Protein AF-0000000082828805 (afdb_homodimer)

Foldseek 3Di:
DVPVVVCVLQVVLCVVVVVPPVPVPPCDPVSSLVSLLVQLVVLLVVLLVCLVVLLVLLVPDQDDDPVLVVLLVVLLVSLVSNCVSCVVNVHHPVVLLVCLLVVHDHSDDLSSLLSLLSSLSSNVVVVVSCVVVVHDDDPVSVVSNCVSCVCNVSSVVSNVPDDDPVVPRSSVVRD/DVPVVVCVLLVVLCVVVVVPPVPVPPCDPVNSLVSLLVQLVVLLVVLLVCLVVLLVLLVPDQDDDPVLVVLLVVLLVSLVSNCVSCVVNVHHPVVLLVCLLVVHDHSDDLSSLLSLLSSLSSNVVVVVSCVVVVHDDDPVSVVSNCVSCVCNVSSVVSNVPDDDPVVPRSSVVRD

Structure (mmCIF, N/CA/C/O backbone):
data_AF-0000000082828805-model_v1
#
loop_
_entity.id
_entity.type
_entity.pdbx_description
1 polymer 'Uncharacterized protein'
#
loop_
_atom_site.group_PDB
_atom_site.id
_atom_site.type_symbol
_atom_site.label_atom_id
_atom_site.label_alt_id
_atom_site.label_comp_id
_atom_site.label_asym_id
_atom_site.label_entity_id
_atom_site.label_seq_id
_atom_site.pdbx_PDB_ins_code
_atom_site.Cartn_x
_atom_site.Cartn_y
_atom_site.Cartn_z
_atom_site.occupancy
_atom_site.B_iso_or_equiv
_atom_site.auth_seq_id
_atom_site.auth_comp_id
_atom_site.auth_asym_id
_atom_site.auth_atom_id
_atom_site.pdbx_PDB_model_num
ATOM 1 N N . MET A 1 1 ? 1.652 -2.799 22.984 1 22.44 1 MET A N 1
ATOM 2 C CA . MET A 1 1 ? 2.002 -3.025 21.594 1 22.44 1 MET A CA 1
ATOM 3 C C . MET A 1 1 ? 1.16 -2.146 20.672 1 22.44 1 MET A C 1
ATOM 5 O O . MET A 1 1 ? 1.468 -2.01 19.484 1 22.44 1 MET A O 1
ATOM 9 N N . LYS A 1 2 ? -0.094 -1.859 21.109 1 31.2 2 LYS A N 1
ATOM 10 C CA . LYS A 1 2 ? -1.108 -0.955 20.578 1 31.2 2 LYS A CA 1
ATOM 11 C C . LYS A 1 2 ? -0.553 0.458 20.422 1 31.2 2 LYS A C 1
ATOM 13 O O . LYS A 1 2 ? -0.826 1.124 19.422 1 31.2 2 LYS A O 1
ATOM 18 N N . SER A 1 3 ? 0.23 0.835 21.359 1 32.28 3 SER A N 1
ATOM 19 C CA . SER A 1 3 ? 0.678 2.201 21.609 1 32.28 3 SER A CA 1
ATOM 20 C C . SER A 1 3 ? 1.769 2.613 20.625 1 32.28 3 SER A C 1
ATOM 22 O O . SER A 1 3 ? 1.784 3.75 20.141 1 32.28 3 SER A O 1
ATOM 24 N N . LYS A 1 4 ? 2.57 1.585 20.344 1 29.94 4 LYS A N 1
ATOM 25 C CA . LYS A 1 4 ? 3.773 1.995 19.625 1 29.94 4 LYS A CA 1
ATOM 26 C C . LYS A 1 4 ? 3.463 2.312 18.172 1 29.94 4 LYS A C 1
ATOM 28 O O . LYS A 1 4 ? 4.059 3.221 17.578 1 29.94 4 LYS A O 1
ATOM 33 N N . LEU A 1 5 ? 2.564 1.604 17.547 1 31.42 5 LEU A N 1
ATOM 34 C CA . LEU A 1 5 ? 2.223 1.825 16.141 1 31.42 5 LEU A CA 1
ATOM 35 C C . LEU A 1 5 ? 1.484 3.148 15.969 1 31.42 5 LEU A C 1
ATOM 37 O O . LEU A 1 5 ? 1.726 3.873 15 1 31.42 5 LEU A O 1
ATOM 41 N N . CYS A 1 6 ? 0.639 3.391 16.859 1 31.53 6 CYS A N 1
ATOM 42 C CA . CYS A 1 6 ? -0.041 4.68 16.891 1 31.53 6 CYS A CA 1
ATOM 43 C C . CYS A 1 6 ? 0.963 5.824 17 1 31.53 6 CYS A C 1
ATOM 45 O O . CYS A 1 6 ? 0.792 6.863 16.359 1 31.53 6 CYS A O 1
ATOM 47 N N . ILE A 1 7 ? 1.988 5.562 17.719 1 32.81 7 ILE A N 1
ATOM 48 C CA . ILE A 1 7 ? 2.994 6.586 17.984 1 32.81 7 ILE A CA 1
ATOM 49 C C . ILE A 1 7 ? 3.811 6.855 16.734 1 32.81 7 ILE A C 1
ATOM 51 O O . ILE A 1 7 ? 4.137 8.008 16.422 1 32.81 7 ILE A O 1
ATOM 55 N N . ILE A 1 8 ? 3.943 5.801 15.961 1 33.81 8 ILE A N 1
ATOM 56 C CA . ILE A 1 8 ? 4.781 6.035 14.797 1 33.81 8 ILE A CA 1
ATOM 57 C C . ILE A 1 8 ? 3.998 6.816 13.742 1 33.81 8 ILE A C 1
ATOM 59 O O . ILE A 1 8 ? 4.527 7.742 13.125 1 33.81 8 ILE A O 1
ATOM 63 N N . LEU A 1 9 ? 2.785 6.438 13.484 1 36.59 9 LEU A N 1
ATOM 64 C CA . LEU A 1 9 ? 1.995 7.238 12.562 1 36.59 9 LEU A CA 1
ATOM 65 C C . LEU A 1 9 ? 1.853 8.672 13.07 1 36.59 9 LEU A C 1
ATOM 67 O O . LEU A 1 9 ? 1.953 9.625 12.289 1 36.59 9 LEU A O 1
ATOM 71 N N . LEU A 1 10 ? 1.545 8.773 14.336 1 37.56 10 LEU A N 1
ATOM 72 C CA . LEU A 1 10 ? 1.458 10.078 14.977 1 37.56 10 LEU A CA 1
ATOM 73 C C . LEU A 1 10 ? 2.812 10.781 14.969 1 37.56 10 LEU A C 1
ATOM 75 O O . LEU A 1 10 ? 2.887 12 14.812 1 37.56 10 LEU A O 1
ATOM 79 N N . SER A 1 11 ? 3.783 9.977 15.297 1 34.81 11 SER A N 1
ATOM 80 C CA . SER A 1 11 ? 5.098 10.617 15.344 1 34.81 11 SER A CA 1
ATOM 81 C C . SER A 1 11 ? 5.508 11.141 13.969 1 34.81 11 SER A C 1
ATOM 83 O O . SER A 1 11 ? 6.199 12.148 13.867 1 34.81 11 SER A O 1
ATOM 85 N N . LEU A 1 12 ? 5.117 10.43 13.008 1 37.34 12 LEU A N 1
ATOM 86 C CA . LEU A 1 12 ? 5.469 10.891 11.664 1 37.34 12 LEU A CA 1
ATOM 87 C C . LEU A 1 12 ? 4.695 12.156 11.305 1 37.34 12 LEU A C 1
ATOM 89 O O . LEU A 1 12 ? 5.234 13.055 10.656 1 37.34 12 LEU A O 1
ATOM 93 N N . LEU A 1 13 ? 3.475 12.172 11.602 1 37.81 13 LEU A N 1
ATOM 94 C CA . LEU A 1 13 ? 2.701 13.391 11.406 1 37.81 13 LEU A CA 1
ATOM 95 C C . LEU A 1 13 ? 3.182 14.492 12.344 1 37.81 13 LEU A C 1
ATOM 97 O O . LEU A 1 13 ? 3.195 15.672 11.961 1 37.81 13 LEU A O 1
ATOM 101 N N . THR A 1 14 ? 3.508 14.07 13.57 1 36.38 14 THR A N 1
ATOM 102 C CA . THR A 1 14 ? 3.984 15.07 14.516 1 36.38 14 THR A CA 1
ATOM 103 C C . THR A 1 14 ? 5.375 15.562 14.125 1 36.38 14 THR A C 1
ATOM 105 O O . THR A 1 14 ? 5.711 16.734 14.336 1 36.38 14 THR A O 1
ATOM 108 N N . VAL A 1 15 ? 6.203 14.672 13.625 1 36.25 15 VAL A N 1
ATOM 109 C CA . VAL A 1 15 ? 7.535 15.133 13.258 1 36.25 15 VAL A CA 1
ATOM 110 C C . VAL A 1 15 ? 7.441 16.109 12.078 1 36.25 15 VAL A C 1
ATOM 112 O O . VAL A 1 15 ? 8.156 17.109 12.031 1 36.25 15 VAL A O 1
ATOM 115 N N . ALA A 1 16 ? 6.707 15.773 11.07 1 33.84 16 ALA A N 1
ATOM 116 C CA . ALA A 1 16 ? 6.586 16.703 9.953 1 33.84 16 ALA A CA 1
ATOM 117 C C . ALA A 1 16 ? 6.094 18.062 10.43 1 33.84 16 ALA A C 1
ATOM 119 O O . ALA A 1 16 ? 6.504 19.109 9.891 1 33.84 16 ALA A O 1
ATOM 120 N N . CYS A 1 17 ? 5.191 17.922 11.273 1 33.53 17 CYS A N 1
ATOM 121 C CA . CYS A 1 17 ? 4.684 19.188 11.773 1 33.53 17 CYS A CA 1
ATOM 122 C C . CYS A 1 17 ? 5.586 19.75 12.859 1 33.53 17 CYS A C 1
ATOM 124 O O . CYS A 1 17 ? 5.379 20.875 13.328 1 33.53 17 CYS A O 1
ATOM 126 N N . SER A 1 18 ? 6.375 18.906 13.414 1 31.91 18 SER A N 1
ATOM 127 C CA . SER A 1 18 ? 7.148 19.453 14.523 1 31.91 18 SER A CA 1
ATOM 128 C C . SER A 1 18 ? 8.281 20.344 14.031 1 31.91 18 SER A C 1
ATOM 130 O O . SER A 1 18 ? 8.953 21 14.828 1 31.91 18 SER A O 1
ATOM 132 N N . GLN A 1 19 ? 8.984 19.875 12.961 1 33.5 19 GLN A N 1
ATOM 133 C CA . GLN A 1 19 ? 10.148 20.734 12.734 1 33.5 19 GLN A CA 1
ATOM 134 C C . GLN A 1 19 ? 9.719 22.141 12.336 1 33.5 19 GLN A C 1
ATOM 136 O O . GLN A 1 19 ? 10.539 22.938 11.875 1 33.5 19 GLN A O 1
ATOM 141 N N . VAL A 1 20 ? 8.453 22.5 12.039 1 32.03 20 VAL A N 1
ATOM 142 C CA . VAL A 1 20 ? 8.188 23.922 11.883 1 32.03 20 VAL A CA 1
ATOM 143 C C . VAL A 1 20 ? 8.867 24.688 13.016 1 32.03 20 VAL A C 1
ATOM 145 O O . VAL A 1 20 ? 9.031 24.172 14.117 1 32.03 20 VAL A O 1
ATOM 148 N N . ARG A 1 21 ? 9.508 25.797 12.727 1 34.34 21 ARG A N 1
ATOM 149 C CA . ARG A 1 21 ? 10.047 26.75 13.695 1 34.34 21 ARG A CA 1
ATOM 150 C C . ARG A 1 21 ? 9.352 26.609 15.039 1 34.34 21 ARG A C 1
ATOM 152 O O . ARG A 1 21 ? 8.172 26.25 15.109 1 34.34 21 ARG A O 1
ATOM 159 N N . PRO A 1 22 ? 10.164 26.547 16.234 1 37.28 22 PRO A N 1
ATOM 160 C CA . PRO A 1 22 ? 9.555 26.906 17.516 1 37.28 22 PRO A CA 1
ATOM 161 C C . PRO A 1 22 ? 8.406 27.906 17.359 1 37.28 22 PRO A C 1
ATOM 163 O O . PRO A 1 22 ? 8.648 29.109 17.234 1 37.28 22 PRO A O 1
ATOM 166 N N . GLN A 1 23 ? 7.672 27.984 16.281 1 38.69 23 GLN A N 1
ATOM 167 C CA . GLN A 1 23 ? 6.656 29.016 16.438 1 38.69 23 GLN A CA 1
ATOM 168 C C . GLN A 1 23 ? 6.023 28.969 17.828 1 38.69 23 GLN A C 1
ATOM 170 O O . GLN A 1 23 ? 5.836 27.891 18.375 1 38.69 23 GLN A O 1
ATOM 175 N N . LYS A 1 24 ? 6.094 30 18.562 1 45.06 24 LYS A N 1
ATOM 176 C CA . LYS A 1 24 ? 5.559 30.266 19.891 1 45.06 24 LYS A CA 1
ATOM 177 C C . LYS A 1 24 ? 4.359 29.375 20.188 1 45.06 24 LYS A C 1
ATOM 179 O O . LYS A 1 24 ? 4.004 29.172 21.359 1 45.06 24 LYS A O 1
ATOM 184 N N . HIS A 1 25 ? 3.494 29.078 19.25 1 47.59 25 HIS A N 1
ATOM 185 C CA . HIS A 1 25 ? 2.285 28.422 19.75 1 47.59 25 HIS A CA 1
ATOM 186 C C . HIS A 1 25 ? 2.387 26.906 19.625 1 47.59 25 HIS A C 1
ATOM 188 O O . HIS A 1 25 ? 2.795 26.391 18.578 1 47.59 25 HIS A O 1
ATOM 194 N N . GLY A 1 26 ? 2.727 26.125 20.703 1 56.12 26 GLY A N 1
ATOM 195 C CA . GLY A 1 26 ? 2.672 24.688 20.891 1 56.12 26 GLY A CA 1
ATOM 196 C C . GLY A 1 26 ? 1.682 24 19.969 1 56.12 26 GLY A C 1
ATOM 197 O O . GLY A 1 26 ? 0.887 24.656 19.297 1 56.12 26 GLY A O 1
ATOM 198 N N . ILE A 1 27 ? 1.988 22.734 19.516 1 58.31 27 ILE A N 1
ATOM 199 C CA . ILE A 1 27 ? 1.021 21.922 18.781 1 58.31 27 ILE A CA 1
ATOM 200 C C . ILE A 1 27 ? -0.352 22.047 19.438 1 58.31 27 ILE A C 1
ATOM 202 O O . ILE A 1 27 ? -0.492 21.812 20.641 1 58.31 27 ILE A O 1
ATOM 206 N N . THR A 1 28 ? -1.154 22.656 18.734 1 67.19 28 THR A N 1
ATOM 207 C CA . THR A 1 28 ? -2.508 22.812 19.25 1 67.19 28 THR A CA 1
ATOM 208 C C . THR A 1 28 ? -3.352 21.578 18.953 1 67.19 28 THR A C 1
ATOM 210 O O . THR A 1 28 ? -2.938 20.719 18.188 1 67.19 28 THR A O 1
ATOM 213 N N . GLU A 1 29 ? -4.414 21.453 19.656 1 71.12 29 GLU A N 1
ATOM 214 C CA . GLU A 1 29 ? -5.383 20.391 19.391 1 71.12 29 GLU A CA 1
ATOM 215 C C . GLU A 1 29 ? -5.883 20.453 17.953 1 71.12 29 GLU A C 1
ATOM 217 O O . GLU A 1 29 ? -6.121 19.422 17.328 1 71.12 29 GLU A O 1
ATOM 222 N N . ALA A 1 30 ? -6.016 21.641 17.391 1 73.5 30 ALA A N 1
ATOM 223 C CA . ALA A 1 30 ? -6.441 21.812 16.016 1 73.5 30 ALA A CA 1
ATOM 224 C C . ALA A 1 30 ? -5.402 21.266 15.039 1 73.5 30 ALA A C 1
ATOM 226 O O . ALA A 1 30 ? -5.754 20.656 14.031 1 73.5 30 ALA A O 1
ATOM 227 N N . ASP A 1 31 ? -4.23 21.422 15.406 1 67.81 31 ASP A N 1
ATOM 228 C CA . ASP A 1 31 ? -3.146 20.875 14.594 1 67.81 31 ASP A CA 1
ATOM 229 C C . ASP A 1 31 ? -3.193 19.359 14.57 1 67.81 31 ASP A C 1
ATOM 231 O O . ASP A 1 31 ? -3.018 18.734 13.523 1 67.81 31 ASP A O 1
ATOM 235 N N . ILE A 1 32 ? -3.463 18.797 15.68 1 69.5 32 ILE A N 1
ATOM 236 C CA . ILE A 1 32 ? -3.512 17.344 15.828 1 69.5 32 ILE A CA 1
ATOM 237 C C . ILE A 1 32 ? -4.691 16.797 15.031 1 69.5 32 ILE A C 1
ATOM 239 O O . ILE A 1 32 ? -4.547 15.805 14.305 1 69.5 32 ILE A O 1
ATOM 243 N N . THR A 1 33 ? -5.762 17.469 15.125 1 76.81 33 THR A N 1
ATOM 244 C CA . THR A 1 33 ? -6.945 17.031 14.383 1 76.81 33 THR A CA 1
ATOM 245 C C . THR A 1 33 ? -6.699 17.109 12.883 1 76.81 33 THR A C 1
ATOM 247 O O . THR A 1 33 ? -7.074 16.188 12.141 1 76.81 33 THR A O 1
ATOM 250 N N . GLN A 1 34 ? -6.051 18.109 12.492 1 75.25 34 GLN A N 1
ATOM 251 C CA . GLN A 1 34 ? -5.734 18.25 11.078 1 75.25 34 GLN A CA 1
ATOM 252 C C . GLN A 1 34 ? -4.793 17.141 10.609 1 75.25 34 GLN A C 1
ATOM 254 O O . GLN A 1 34 ? -4.926 16.641 9.484 1 75.25 34 GLN A O 1
ATOM 259 N N . ALA A 1 35 ? -3.945 16.828 11.46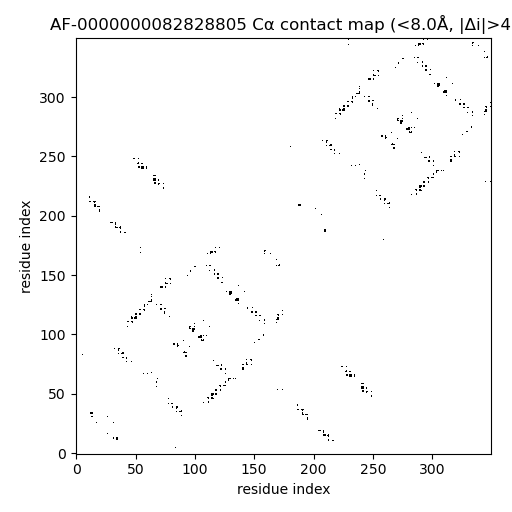1 1 72.38 35 ALA A N 1
ATOM 260 C CA . ALA A 1 35 ? -3.021 15.742 11.141 1 72.38 35 ALA A CA 1
ATOM 261 C C . ALA A 1 35 ? -3.762 14.422 10.984 1 72.38 35 ALA A C 1
ATOM 263 O O . ALA A 1 35 ? -3.48 13.648 10.062 1 72.38 35 ALA A O 1
ATOM 264 N N . TYR A 1 36 ? -4.727 14.203 11.789 1 77.56 36 TYR A N 1
ATOM 265 C CA . TYR A 1 36 ? -5.516 12.977 11.695 1 77.56 36 TYR A CA 1
ATOM 266 C C . TYR A 1 36 ? -6.359 12.969 10.422 1 77.56 36 TYR A C 1
ATOM 268 O O . TYR A 1 36 ? -6.488 11.93 9.766 1 77.56 36 TYR A O 1
ATOM 276 N N . GLU A 1 37 ? -6.82 14.086 10.125 1 81.06 37 GLU A N 1
ATOM 277 C CA . GLU A 1 37 ? -7.613 14.164 8.906 1 81.06 37 GLU A CA 1
ATOM 278 C C . GLU A 1 37 ? -6.754 13.898 7.672 1 81.06 37 GLU A C 1
ATOM 280 O O . GLU A 1 37 ? -7.172 13.18 6.762 1 81.06 37 GLU A O 1
ATOM 285 N N . ALA A 1 38 ? -5.617 14.43 7.668 1 77 38 ALA A N 1
ATOM 286 C CA . ALA A 1 38 ? -4.688 14.188 6.57 1 77 38 ALA A CA 1
ATOM 287 C C . ALA A 1 38 ? -4.32 12.711 6.48 1 77 38 ALA A C 1
ATOM 289 O O . ALA A 1 38 ? -4.223 12.148 5.387 1 77 38 ALA A O 1
ATOM 290 N N . SER A 1 39 ? -4.152 12.109 7.602 1 79.69 39 SER A N 1
ATOM 291 C CA . SER A 1 39 ? -3.844 10.688 7.648 1 79.69 39 SER A CA 1
ATOM 292 C C . SER A 1 39 ? -4.98 9.852 7.066 1 79.69 39 SER A C 1
ATOM 294 O O . SER A 1 39 ? -4.738 8.891 6.336 1 79.69 39 SER A O 1
ATOM 296 N N . LEU A 1 40 ? -6.109 10.273 7.406 1 87.19 40 LEU A N 1
ATOM 297 C CA . LEU A 1 40 ? -7.27 9.547 6.902 1 87.19 40 LEU A CA 1
ATOM 298 C C . LEU A 1 40 ? -7.352 9.641 5.383 1 87.19 40 LEU A C 1
ATOM 300 O O . LEU A 1 40 ? -7.59 8.641 4.703 1 87.19 40 LEU A O 1
ATOM 304 N N . TYR A 1 41 ? -7.07 10.75 4.859 1 82.06 41 TYR A N 1
ATOM 305 C CA . TYR A 1 41 ? -7.086 10.938 3.414 1 82.06 41 TYR A CA 1
ATOM 306 C C . TYR A 1 41 ? -5.996 10.109 2.744 1 82.06 41 TYR A C 1
ATOM 308 O O . TYR A 1 41 ? -6.223 9.508 1.693 1 82.06 41 TYR A O 1
ATOM 316 N N . ALA A 1 42 ? -4.852 10.078 3.352 1 80.5 42 ALA A N 1
ATOM 317 C CA . ALA A 1 42 ? -3.758 9.266 2.82 1 80.5 42 ALA A CA 1
ATOM 318 C C . ALA A 1 42 ? -4.129 7.789 2.803 1 80.5 42 ALA A C 1
ATOM 320 O O . ALA A 1 42 ? -3.824 7.078 1.844 1 80.5 42 ALA A O 1
ATOM 321 N N . GLN A 1 43 ? -4.762 7.406 3.795 1 87.19 43 GLN A N 1
ATOM 322 C CA . GLN A 1 43 ? -5.176 6.008 3.885 1 87.19 43 GLN A CA 1
ATOM 323 C C . GLN A 1 43 ? -6.23 5.676 2.832 1 87.19 43 GLN A C 1
ATOM 325 O O . GLN A 1 43 ? -6.195 4.602 2.23 1 87.19 43 GLN A O 1
ATOM 330 N N . PHE A 1 44 ? -7.078 6.594 2.578 1 89 44 PHE A N 1
ATOM 331 C CA . PHE A 1 44 ? -8.07 6.387 1.534 1 89 44 PHE A CA 1
ATOM 332 C C . PHE A 1 44 ? -7.41 6.289 0.166 1 89 44 PHE A C 1
ATOM 334 O O . PHE A 1 44 ? -7.82 5.484 -0.673 1 89 44 PHE A O 1
ATOM 341 N N . ASN A 1 45 ? -6.453 7.082 -0.013 1 82.75 45 ASN A N 1
ATOM 342 C CA . ASN A 1 45 ? -5.699 6.996 -1.259 1 82.75 45 ASN A CA 1
ATOM 343 C C . ASN A 1 45 ? -4.996 5.648 -1.397 1 82.75 45 ASN A C 1
ATOM 345 O O . ASN A 1 45 ? -4.953 5.074 -2.486 1 82.75 45 ASN A O 1
ATOM 349 N N . GLN A 1 46 ? -4.473 5.176 -0.298 1 86.19 46 GLN A N 1
ATOM 350 C CA . GLN A 1 46 ? -3.836 3.863 -0.319 1 86.19 46 GLN A CA 1
ATOM 351 C C . GLN A 1 46 ? -4.84 2.771 -0.674 1 86.19 46 GLN A C 1
ATOM 353 O O . GLN A 1 46 ? -4.539 1.873 -1.462 1 86.19 46 GLN A O 1
ATOM 358 N N . LEU A 1 47 ? -5.949 2.889 -0.119 1 92.19 47 LEU A N 1
ATOM 359 C CA . LEU A 1 47 ? -7.008 1.939 -0.443 1 92.19 47 LEU A CA 1
ATOM 360 C C . LEU A 1 47 ? -7.344 1.986 -1.93 1 92.19 47 LEU A C 1
ATOM 362 O O . LEU A 1 47 ? -7.473 0.943 -2.574 1 92.19 47 LEU A O 1
ATOM 366 N N . TYR A 1 48 ? -7.41 3.162 -2.406 1 88.62 48 TYR A N 1
ATOM 367 C CA . TYR A 1 48 ? -7.754 3.34 -3.811 1 88.62 48 TYR A CA 1
A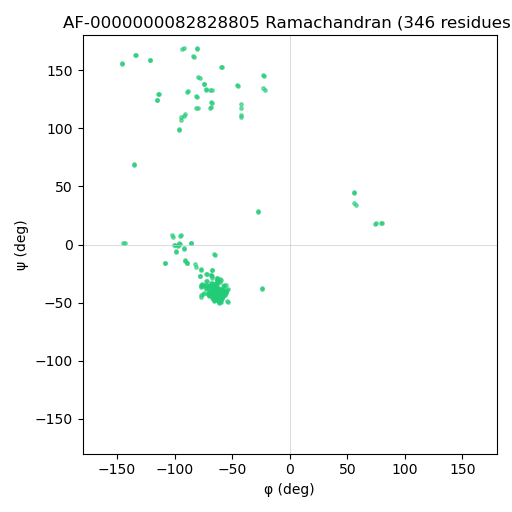TOM 368 C C . TYR A 1 48 ? -6.727 2.67 -4.715 1 88.62 48 TYR A C 1
ATOM 370 O O . TYR A 1 48 ? -7.09 1.953 -5.652 1 88.62 48 TYR A O 1
ATOM 378 N N . TYR A 1 49 ? -5.512 2.809 -4.363 1 85.75 49 TYR A N 1
ATOM 379 C CA . TYR A 1 49 ? -4.449 2.293 -5.219 1 85.75 49 TYR A CA 1
ATOM 380 C C . TYR A 1 49 ? -4.324 0.78 -5.082 1 85.75 49 TYR A C 1
ATOM 382 O O . TYR A 1 49 ? -3.775 0.114 -5.965 1 85.75 49 TYR A O 1
ATOM 390 N N . THR A 1 50 ? -4.793 0.256 -4.016 1 94.62 50 THR A N 1
ATOM 391 C CA . THR A 1 50 ? -4.684 -1.187 -3.824 1 94.62 50 THR A CA 1
ATOM 392 C C . THR A 1 50 ? -5.973 -1.888 -4.242 1 94.62 50 THR A C 1
ATOM 394 O O . THR A 1 50 ? -6.051 -3.117 -4.223 1 94.62 50 THR A O 1
ATOM 397 N N . LYS A 1 51 ? -6.941 -1.142 -4.672 1 96.31 51 LYS A N 1
ATOM 398 C CA . LYS A 1 51 ? -8.234 -1.716 -5.023 1 96.31 51 LYS A CA 1
ATOM 399 C C . LYS A 1 51 ? -8.094 -2.74 -6.145 1 96.31 51 LYS A C 1
ATOM 401 O O . LYS A 1 51 ? -8.617 -3.855 -6.047 1 96.31 51 LYS A O 1
ATOM 406 N N . SER A 1 52 ? -7.371 -2.346 -7.184 1 96.62 52 SER A N 1
ATOM 407 C CA . SER A 1 52 ? -7.203 -3.25 -8.32 1 96.62 52 SER A CA 1
ATOM 408 C C . SER A 1 52 ? -6.414 -4.492 -7.922 1 96.62 52 SER A C 1
ATOM 410 O O . SER A 1 52 ? -6.656 -5.582 -8.445 1 96.62 52 SER A O 1
ATOM 412 N N . LEU A 1 53 ? -5.488 -4.289 -7.023 1 97.81 53 LEU A N 1
ATOM 413 C CA . LEU A 1 53 ? -4.711 -5.422 -6.523 1 97.81 53 LEU A CA 1
ATOM 414 C C . LEU A 1 53 ? -5.605 -6.414 -5.789 1 97.81 53 LEU A C 1
ATOM 416 O O . LEU A 1 53 ? -5.582 -7.613 -6.078 1 97.81 53 LEU A O 1
ATOM 420 N N . TYR A 1 54 ? -6.43 -5.941 -4.969 1 98.5 54 TYR A N 1
ATOM 421 C CA . TYR A 1 54 ? -7.246 -6.844 -4.168 1 98.5 54 TYR A CA 1
ATOM 422 C C . TYR A 1 54 ? -8.406 -7.402 -4.984 1 98.5 54 TYR A C 1
ATOM 424 O O . TYR A 1 54 ? -8.867 -8.516 -4.73 1 98.5 54 TYR A O 1
ATOM 432 N N . LYS A 1 55 ? -8.852 -6.66 -5.98 1 98.5 55 LYS A N 1
ATOM 433 C CA . LYS A 1 55 ? -9.812 -7.227 -6.926 1 98.5 55 LYS A CA 1
ATOM 434 C C . LYS A 1 55 ? -9.211 -8.422 -7.668 1 98.5 55 LYS A C 1
ATOM 436 O O . LYS A 1 55 ? -9.836 -9.477 -7.77 1 98.5 55 LYS A O 1
ATOM 441 N N . ALA A 1 56 ? -7.992 -8.273 -8.18 1 98.31 56 ALA A N 1
ATOM 442 C CA . ALA A 1 56 ? -7.305 -9.359 -8.867 1 98.31 56 ALA A CA 1
ATOM 443 C C . ALA A 1 56 ? -7.078 -10.547 -7.934 1 98.31 56 ALA A C 1
ATOM 445 O O . ALA A 1 56 ? -7.316 -11.695 -8.305 1 98.31 56 ALA A O 1
ATOM 446 N N . ALA A 1 57 ? -6.645 -10.258 -6.719 1 98.62 57 ALA A N 1
ATOM 447 C CA . ALA A 1 57 ? -6.387 -11.312 -5.734 1 98.62 57 ALA A CA 1
ATOM 448 C C . ALA A 1 57 ? -7.668 -12.07 -5.402 1 98.62 57 ALA A C 1
ATOM 450 O O . ALA A 1 57 ? -7.66 -13.297 -5.309 1 98.62 57 ALA A O 1
ATOM 451 N N . TYR A 1 58 ? -8.719 -11.32 -5.25 1 98.62 58 TYR A N 1
ATOM 452 C CA . TYR A 1 58 ? -10.008 -11.945 -4.984 1 98.62 58 TYR A CA 1
ATOM 453 C C . TYR A 1 58 ? -10.383 -12.914 -6.098 1 98.62 58 TYR A C 1
ATOM 455 O O . TYR A 1 58 ? -10.828 -14.031 -5.832 1 98.62 58 TYR A O 1
ATOM 463 N N . ASN A 1 59 ? -10.188 -12.516 -7.332 1 98.44 59 ASN A N 1
ATOM 464 C CA . ASN A 1 59 ? -10.609 -13.305 -8.477 1 98.44 59 ASN A CA 1
ATOM 465 C C . ASN A 1 59 ? -9.727 -14.539 -8.664 1 98.44 59 ASN A C 1
ATOM 467 O O . ASN A 1 59 ? -10.195 -15.578 -9.125 1 98.44 59 ASN A O 1
ATOM 471 N N . GLU A 1 60 ? -8.5 -14.492 -8.195 1 98 60 GLU A N 1
ATOM 472 C CA . GLU A 1 60 ? -7.547 -15.531 -8.57 1 98 60 GLU A CA 1
ATOM 473 C C . GLU A 1 60 ? -7.246 -16.453 -7.387 1 98 60 GLU A C 1
ATOM 475 O O . GLU A 1 60 ? -6.695 -17.547 -7.566 1 98 60 GLU A O 1
ATOM 480 N N . VAL A 1 61 ? -7.613 -16 -6.16 1 97.44 61 VAL A N 1
ATOM 481 C CA . VAL A 1 61 ? -7.168 -16.75 -4.988 1 97.44 61 VAL A CA 1
ATOM 482 C C . VAL A 1 61 ? -7.879 -18.094 -4.93 1 97.44 61 VAL A C 1
ATOM 484 O O . VAL A 1 61 ? -9.109 -18.156 -4.848 1 97.44 61 VAL A O 1
ATOM 487 N N . ASN A 1 62 ? -7.102 -19.141 -5.012 1 96.25 62 ASN A N 1
ATOM 488 C CA . ASN A 1 62 ? -7.652 -20.484 -4.953 1 96.25 62 ASN A CA 1
ATOM 489 C C . ASN A 1 62 ? -6.727 -21.438 -4.199 1 96.25 62 ASN A C 1
ATOM 491 O O . ASN A 1 62 ? -7 -22.641 -4.109 1 96.25 62 ASN A O 1
ATOM 495 N N . LYS A 1 63 ? -5.594 -20.906 -3.705 1 95.81 63 LYS A N 1
ATOM 496 C CA . LYS A 1 63 ? -4.66 -21.703 -2.912 1 95.81 63 LYS A CA 1
ATOM 497 C C . LYS A 1 63 ? -4.008 -20.844 -1.823 1 95.81 63 LYS A C 1
ATOM 499 O O . LYS A 1 63 ? -3.979 -19.625 -1.918 1 95.81 63 LYS A O 1
ATOM 504 N N . VAL A 1 64 ? -3.578 -21.562 -0.819 1 96.75 64 VAL A N 1
ATOM 505 C CA . VAL A 1 64 ? -2.832 -20.906 0.252 1 96.75 64 VAL A CA 1
ATOM 506 C C . VAL A 1 64 ? -1.375 -20.734 -0.169 1 96.75 64 VAL A C 1
ATOM 508 O O . VAL A 1 64 ? -0.692 -21.703 -0.496 1 96.75 64 VAL A O 1
ATOM 511 N N . THR A 1 65 ? -0.933 -19.5 -0.269 1 96.88 65 THR A N 1
ATOM 512 C CA . THR A 1 65 ? 0.448 -19.172 -0.608 1 96.88 65 THR A CA 1
ATOM 513 C C . THR A 1 65 ? 0.996 -18.109 0.33 1 96.88 65 THR A C 1
ATOM 515 O O . THR A 1 65 ? 0.234 -17.438 1.032 1 96.88 65 THR A O 1
ATOM 518 N N . GLN A 1 66 ? 2.299 -17.969 0.369 1 96.62 66 GLN A N 1
ATOM 519 C CA . GLN A 1 66 ? 2.896 -16.922 1.185 1 96.62 66 GLN A CA 1
ATOM 520 C C . GLN A 1 66 ? 2.494 -15.531 0.68 1 96.62 66 GLN A C 1
ATOM 522 O O . GLN A 1 66 ? 2.303 -14.609 1.474 1 96.62 66 GLN A O 1
ATOM 527 N N . THR A 1 67 ? 2.336 -15.414 -0.63 1 97.81 67 THR A N 1
ATOM 528 C CA . THR A 1 67 ? 1.911 -14.141 -1.204 1 97.81 67 THR A CA 1
ATOM 529 C C . THR A 1 67 ? 0.504 -13.773 -0.735 1 97.81 67 THR A C 1
ATOM 531 O O . THR A 1 67 ? 0.259 -12.648 -0.307 1 97.81 67 THR A O 1
ATOM 534 N N . ASN A 1 68 ? -0.356 -14.711 -0.785 1 97.88 68 ASN A N 1
ATOM 535 C CA . ASN A 1 68 ? -1.714 -14.453 -0.318 1 97.88 68 ASN A CA 1
ATOM 536 C C . ASN A 1 68 ? -1.75 -14.195 1.186 1 97.88 68 ASN A C 1
ATOM 538 O O . ASN A 1 68 ? -2.559 -13.398 1.665 1 97.88 68 ASN A O 1
ATOM 542 N N . ASP A 1 69 ? -0.873 -14.883 1.939 1 97 69 ASP A N 1
ATOM 543 C CA . ASP A 1 69 ? -0.768 -14.602 3.367 1 97 69 ASP A CA 1
ATOM 544 C C . ASP A 1 69 ? -0.361 -13.148 3.613 1 97 69 ASP A C 1
ATOM 546 O O . ASP A 1 69 ? -0.904 -12.484 4.5 1 97 69 ASP A O 1
ATOM 550 N N . GLN A 1 70 ? 0.582 -12.719 2.838 1 97.12 70 GLN A N 1
ATOM 551 C CA . GLN A 1 70 ? 1.054 -11.352 3.004 1 97.12 70 GLN A CA 1
ATOM 552 C C . GLN A 1 70 ? 0.023 -10.344 2.492 1 97.12 70 GLN A C 1
ATOM 554 O O . GLN A 1 70 ? -0.108 -9.25 3.039 1 97.12 70 GLN A O 1
ATOM 559 N N . LEU A 1 71 ? -0.722 -10.672 1.428 1 98.06 71 LEU A N 1
ATOM 560 C CA . LEU A 1 71 ? -1.826 -9.836 0.973 1 98.06 71 LEU A CA 1
ATOM 561 C C . LEU A 1 71 ? -2.887 -9.695 2.059 1 98.06 71 LEU A C 1
ATOM 563 O O . LEU A 1 71 ? -3.408 -8.602 2.287 1 98.06 71 LEU A O 1
ATOM 567 N N . LEU A 1 72 ? -3.184 -10.766 2.729 1 97.75 72 LEU A N 1
ATOM 568 C CA . LEU A 1 72 ? -4.117 -10.727 3.848 1 97.75 72 LEU A CA 1
ATOM 569 C C . LEU A 1 72 ? -3.613 -9.789 4.941 1 97.75 72 LEU A C 1
ATOM 571 O O . LEU A 1 72 ? -4.359 -8.945 5.438 1 97.75 72 LEU A O 1
ATOM 575 N N . SER A 1 73 ? -2.393 -9.969 5.297 1 95.44 73 SER A N 1
ATOM 576 C CA . SER A 1 73 ? -1.791 -9.148 6.344 1 95.44 73 SER A CA 1
ATOM 577 C C . SER A 1 73 ? -1.865 -7.668 5.996 1 95.44 73 SER A C 1
ATOM 579 O O . SER A 1 73 ? -2.189 -6.84 6.852 1 95.44 73 SER A O 1
ATOM 581 N N . TYR A 1 74 ? -1.59 -7.379 4.773 1 95.19 74 TYR A N 1
ATOM 582 C CA . TYR A 1 74 ? -1.583 -5.98 4.359 1 95.19 74 TYR A CA 1
ATOM 583 C C . TYR A 1 74 ? -2.998 -5.414 4.32 1 95.19 74 TYR A C 1
ATOM 585 O O . TYR A 1 74 ? -3.229 -4.277 4.73 1 95.19 74 TYR A O 1
ATOM 593 N N . ALA A 1 75 ? -3.904 -6.16 3.82 1 96.5 75 ALA A N 1
ATOM 594 C CA . ALA A 1 75 ? -5.293 -5.715 3.783 1 96.5 75 ALA A CA 1
ATOM 595 C C . ALA A 1 75 ? -5.812 -5.418 5.188 1 96.5 75 ALA A C 1
ATOM 597 O O . ALA A 1 75 ? -6.453 -4.391 5.414 1 96.5 75 ALA A O 1
ATOM 598 N N . THR A 1 76 ? -5.523 -6.328 6.098 1 95.19 76 THR A N 1
ATOM 599 C CA . THR A 1 76 ? -6.016 -6.141 7.457 1 95.19 76 THR A CA 1
ATOM 600 C C . THR A 1 76 ? -5.309 -4.965 8.133 1 95.19 76 THR A C 1
ATOM 602 O O . THR A 1 76 ? -5.91 -4.258 8.945 1 95.19 76 THR A O 1
ATOM 605 N N . PHE A 1 77 ? -4.105 -4.789 7.828 1 90.94 77 PHE A N 1
ATOM 606 C CA . PHE A 1 77 ? -3.377 -3.637 8.352 1 90.94 77 PHE A CA 1
ATOM 607 C C . PHE A 1 77 ? -4.004 -2.334 7.867 1 90.94 77 PHE A C 1
ATOM 609 O O . PHE A 1 77 ? -4.168 -1.392 8.641 1 90.94 77 PHE A O 1
ATOM 616 N N . LEU A 1 78 ? -4.305 -2.264 6.551 1 91.81 78 LEU A N 1
ATOM 617 C CA . LEU A 1 78 ? -4.914 -1.06 5.996 1 91.81 78 LEU A CA 1
ATOM 618 C C . LEU A 1 78 ? -6.223 -0.733 6.707 1 91.81 78 LEU A C 1
ATOM 620 O O . LEU A 1 78 ? -6.473 0.422 7.059 1 91.81 78 LEU A O 1
ATOM 624 N N . MET A 1 79 ? -6.973 -1.723 6.996 1 92.94 79 MET A N 1
ATOM 625 C CA . MET A 1 79 ? -8.25 -1.527 7.676 1 92.94 79 MET A CA 1
ATOM 626 C C . MET A 1 79 ? -8.039 -1.086 9.117 1 92.94 79 MET A C 1
ATOM 628 O O . MET A 1 79 ? -8.742 -0.208 9.617 1 92.94 79 MET A O 1
ATOM 632 N N . TYR A 1 80 ? -7.121 -1.723 9.719 1 90.12 80 TYR A N 1
ATOM 633 C CA . TYR A 1 80 ? -6.785 -1.363 11.094 1 90.12 80 TYR A CA 1
ATOM 634 C C . TYR A 1 80 ? -6.355 0.096 11.188 1 90.12 80 TYR A C 1
ATOM 636 O O . TYR A 1 80 ? -6.754 0.81 12.109 1 90.12 80 TYR A O 1
ATOM 644 N N . ALA A 1 81 ? -5.555 0.503 10.234 1 88.12 81 ALA A N 1
ATOM 645 C CA . ALA A 1 81 ? -5.09 1.888 10.188 1 88.12 81 ALA A CA 1
ATOM 646 C C . ALA A 1 81 ? -6.262 2.854 10.031 1 88.12 81 ALA A C 1
ATOM 648 O O . ALA A 1 81 ? -6.316 3.885 10.703 1 88.12 81 ALA A O 1
ATOM 649 N N . VAL A 1 82 ? -7.203 2.572 9.203 1 91.62 82 VAL A N 1
ATOM 650 C CA . VAL A 1 82 ? -8.383 3.4 8.992 1 91.62 82 VAL A CA 1
ATOM 651 C C . VAL A 1 82 ? -9.188 3.502 10.289 1 91.62 82 VAL A C 1
ATOM 653 O O . VAL A 1 82 ? -9.508 4.602 10.734 1 91.62 82 VAL A O 1
ATOM 656 N N . ASN A 1 83 ? -9.414 2.383 10.906 1 91 83 ASN A N 1
ATOM 657 C CA . ASN A 1 83 ? -10.172 2.361 12.148 1 91 83 ASN A CA 1
ATOM 658 C C . ASN A 1 83 ? -9.484 3.172 13.242 1 91 83 ASN A C 1
ATOM 660 O O . ASN A 1 83 ? -10.133 3.914 13.977 1 91 83 ASN A O 1
ATOM 664 N N . THR A 1 84 ? -8.227 2.953 13.297 1 88.88 84 THR A N 1
ATOM 665 C CA . THR A 1 84 ? -7.445 3.65 14.32 1 88.88 84 THR A CA 1
ATOM 666 C C . THR A 1 84 ? -7.531 5.16 14.125 1 88.88 84 THR A C 1
ATOM 668 O O . THR A 1 84 ? -7.648 5.914 15.094 1 88.88 84 THR A O 1
ATOM 671 N N . THR A 1 85 ? -7.477 5.609 12.891 1 88.5 85 THR A N 1
ATOM 672 C CA . THR A 1 85 ? -7.547 7.039 12.609 1 88.5 85 THR A CA 1
ATOM 673 C C . THR A 1 85 ? -8.938 7.578 12.922 1 88.5 85 THR A C 1
ATOM 675 O O . THR A 1 85 ? -9.078 8.68 13.461 1 88.5 85 THR A O 1
ATOM 678 N N . TYR A 1 86 ? -9.93 6.891 12.602 1 91.88 86 TYR A N 1
ATOM 679 C CA . TYR A 1 86 ? -11.281 7.277 12.977 1 91.88 86 TYR A CA 1
ATOM 680 C C . TYR A 1 86 ? -11.398 7.438 14.492 1 91.88 86 TYR A C 1
ATOM 682 O O . TYR A 1 86 ? -11.93 8.445 14.977 1 91.88 86 TYR A O 1
ATOM 690 N N . ASP A 1 87 ? -10.82 6.508 15.25 1 88.5 87 ASP A N 1
ATOM 691 C CA . ASP A 1 87 ? -10.836 6.57 16.703 1 88.5 87 ASP A CA 1
ATOM 692 C C . ASP A 1 87 ? -10.109 7.809 17.219 1 88.5 87 ASP A C 1
ATOM 694 O O . ASP A 1 87 ? -10.578 8.484 18.141 1 88.5 87 ASP A O 1
ATOM 698 N N . SER A 1 88 ? -9.062 8.078 16.578 1 84.38 88 SER A N 1
ATOM 699 C CA . SER A 1 88 ? -8.25 9.219 16.984 1 84.38 88 SER A CA 1
ATOM 700 C C . SER A 1 88 ? -8.984 10.531 16.734 1 84.38 88 SER A C 1
ATOM 702 O O . SER A 1 88 ? -8.766 11.523 17.438 1 84.38 88 SER A O 1
ATOM 704 N N . LEU A 1 89 ? -9.852 10.531 15.742 1 89.31 89 LEU A N 1
ATOM 705 C CA . LEU A 1 89 ? -10.656 11.703 15.406 1 89.31 89 LEU A CA 1
ATOM 706 C C . LEU A 1 89 ? -11.93 11.742 16.25 1 89.31 89 LEU A C 1
ATOM 708 O O . LEU A 1 89 ? -12.734 12.664 16.109 1 89.31 89 LEU A O 1
ATOM 712 N N . ASP A 1 90 ? -12.008 10.75 17.094 1 92.06 90 ASP A N 1
ATOM 713 C CA . ASP A 1 90 ? -13.195 10.602 17.938 1 92.06 90 ASP A CA 1
ATOM 714 C C . ASP A 1 90 ? -14.461 10.5 17.094 1 92.06 90 ASP A C 1
ATOM 716 O O . ASP A 1 90 ? -15.477 11.125 17.406 1 92.06 90 ASP A O 1
ATOM 720 N N . ILE A 1 91 ? -14.367 9.883 15.914 1 93.75 91 ILE A N 1
ATOM 721 C CA . ILE A 1 91 ? -15.477 9.555 15.023 1 93.75 91 ILE A CA 1
ATOM 722 C C . ILE A 1 91 ? -15.633 8.039 14.93 1 93.75 91 ILE A C 1
ATOM 724 O O . ILE A 1 91 ? -14.648 7.316 14.781 1 93.75 91 ILE A O 1
ATOM 728 N N . LYS A 1 92 ? -16.797 7.605 15.133 1 94.38 92 LYS A N 1
ATOM 729 C CA . LYS A 1 92 ? -17.062 6.188 14.898 1 94.38 92 LYS A CA 1
ATOM 730 C C . LYS A 1 92 ? -17.281 5.906 13.414 1 94.38 92 LYS A C 1
ATOM 732 O O . LYS A 1 92 ? -18.125 6.543 12.773 1 94.38 92 LYS A O 1
ATOM 737 N N . LEU A 1 93 ? -16.531 4.949 12.891 1 95.94 93 LEU A N 1
ATOM 738 C CA . LEU A 1 93 ? -16.688 4.586 11.484 1 95.94 93 LEU A CA 1
ATOM 739 C C . LEU A 1 93 ? -18.125 4.211 11.18 1 95.94 93 LEU A C 1
ATOM 741 O O . LEU A 1 93 ? -18.672 4.602 10.141 1 95.94 93 LEU A O 1
ATOM 745 N N . ASN A 1 94 ? -18.719 3.514 12.078 1 96.44 94 ASN A N 1
ATOM 746 C CA . ASN A 1 94 ? -20.109 3.119 11.922 1 96.44 94 ASN A CA 1
ATOM 747 C C . ASN A 1 94 ? -21.016 4.328 11.719 1 96.44 94 ASN A C 1
ATOM 749 O O . ASN A 1 94 ? -21.922 4.297 10.883 1 96.44 94 ASN A O 1
ATOM 753 N N . ASP A 1 95 ? -20.812 5.375 12.422 1 96.56 95 ASP A N 1
ATOM 754 C CA . ASP A 1 95 ? -21.609 6.59 12.305 1 96.56 95 ASP A CA 1
ATOM 755 C C . ASP A 1 95 ? -21.344 7.285 10.969 1 96.56 95 ASP A C 1
ATOM 757 O O . ASP A 1 95 ? -22.266 7.832 10.359 1 96.56 95 ASP A O 1
ATOM 761 N N . ASP A 1 96 ? -20.141 7.316 10.57 1 97.25 96 ASP A N 1
ATOM 762 C CA . ASP A 1 96 ? -19.797 7.91 9.281 1 97.25 96 ASP A CA 1
ATOM 763 C C . ASP A 1 96 ? -20.484 7.164 8.133 1 97.25 96 ASP A C 1
ATOM 765 O O . ASP A 1 96 ? -20.922 7.777 7.16 1 97.25 96 ASP A O 1
ATOM 769 N N . LEU A 1 97 ? -20.531 5.879 8.258 1 97.62 97 LEU A N 1
ATOM 770 C CA . LEU A 1 97 ? -21.234 5.07 7.266 1 97.62 97 LEU A CA 1
ATOM 771 C C . LEU A 1 97 ? -22.719 5.434 7.215 1 97.62 97 LEU A C 1
ATOM 773 O O . LEU A 1 97 ? -23.312 5.449 6.141 1 97.62 97 LEU A O 1
ATOM 777 N N . ASP A 1 98 ? -23.281 5.703 8.359 1 97.06 98 ASP A N 1
ATOM 778 C CA . ASP A 1 98 ? -24.672 6.141 8.391 1 97.06 98 ASP A CA 1
ATOM 779 C C . ASP A 1 98 ? -24.844 7.445 7.613 1 97.06 98 ASP A C 1
ATOM 781 O O . ASP A 1 98 ? -25.859 7.637 6.938 1 97.06 98 ASP A O 1
ATOM 785 N N . LEU A 1 99 ? -23.906 8.273 7.73 1 96.81 99 LEU A N 1
ATOM 786 C CA . LEU A 1 99 ? -23.953 9.531 6.98 1 96.81 99 LEU A CA 1
ATOM 787 C C . LEU A 1 99 ? -23.906 9.266 5.48 1 96.81 99 LEU A C 1
ATOM 789 O O . LEU A 1 99 ? -24.688 9.852 4.723 1 96.81 99 LEU A O 1
ATOM 793 N N . ILE A 1 100 ? -23.047 8.367 5.043 1 95 100 ILE A N 1
ATOM 794 C CA . ILE A 1 100 ? -22.953 8.008 3.631 1 95 100 ILE A CA 1
ATOM 795 C C . ILE A 1 100 ? -24.297 7.445 3.15 1 95 100 ILE A C 1
ATOM 797 O O . ILE A 1 100 ? -24.797 7.844 2.096 1 95 100 ILE A O 1
ATOM 801 N N . ALA A 1 101 ? -24.844 6.621 3.941 1 95.31 101 ALA A N 1
ATOM 802 C CA . ALA A 1 101 ? -26.078 5.941 3.586 1 95.31 101 ALA A CA 1
ATOM 803 C C . ALA A 1 101 ? -27.219 6.941 3.408 1 95.31 101 ALA A C 1
ATOM 805 O O . ALA A 1 101 ? -28.109 6.742 2.574 1 95.31 101 ALA A O 1
ATOM 806 N N . SER A 1 102 ? -27.203 8.008 4.121 1 95.19 102 SER A N 1
ATOM 807 C CA . SER A 1 102 ? -28.266 9 4.094 1 95.19 102 SER A CA 1
ATOM 808 C C . SER A 1 102 ? -27.953 10.133 3.131 1 95.19 102 SER A C 1
ATOM 810 O O . SER A 1 102 ? -28.672 11.133 3.078 1 95.19 102 SER A O 1
ATOM 812 N N . GLY A 1 103 ? -26.844 10.086 2.469 1 91.81 103 GLY A N 1
ATOM 813 C CA . GLY A 1 103 ? -26.484 11.102 1.492 1 91.81 103 GLY A CA 1
ATOM 814 C C . GLY A 1 103 ? -25.922 12.359 2.121 1 91.81 103 GLY A C 1
ATOM 815 O O . GLY A 1 103 ? -25.906 13.422 1.496 1 91.81 103 GLY A O 1
ATOM 816 N N . GLN A 1 104 ? -25.484 12.258 3.33 1 94.12 104 GLN A N 1
ATOM 817 C CA . GLN A 1 104 ? -24.906 13.398 4.027 1 94.12 104 GLN A CA 1
ATOM 818 C C . GLN A 1 104 ? -23.391 13.422 3.869 1 94.12 104 GLN A C 1
ATOM 820 O O . GLN A 1 104 ? -22.797 12.445 3.414 1 94.12 104 GLN A O 1
ATOM 825 N N . LYS A 1 105 ? -22.828 14.484 4.242 1 93.25 105 LYS A N 1
ATOM 826 C CA . LYS A 1 105 ? -21.375 14.617 4.164 1 93.25 105 LYS A CA 1
ATOM 827 C C . LYS A 1 105 ? -20.672 13.688 5.148 1 93.25 105 LYS A C 1
ATOM 829 O O . LYS A 1 105 ? -21 13.68 6.34 1 93.25 105 LYS A O 1
ATOM 834 N N . SER A 1 106 ? -19.844 12.852 4.676 1 94.81 106 SER A N 1
ATOM 835 C CA . SER A 1 106 ? -19.047 11.898 5.441 1 94.81 106 SER A CA 1
ATOM 836 C C . SER A 1 106 ? -17.547 12.109 5.199 1 94.81 106 SER A C 1
ATOM 838 O O . SER A 1 106 ? -17.156 12.805 4.258 1 94.81 106 SER A O 1
ATOM 840 N N . LYS A 1 107 ? -16.766 11.641 6.098 1 93.44 107 LYS A N 1
ATOM 841 C CA . LYS A 1 107 ? -15.32 11.664 5.906 1 93.44 107 LYS A CA 1
ATOM 842 C C . LYS A 1 107 ? -14.906 10.75 4.762 1 93.44 107 LYS A C 1
ATOM 844 O O . LYS A 1 107 ? -14.008 11.086 3.984 1 93.44 107 LYS A O 1
ATOM 849 N N . MET A 1 108 ? -15.523 9.617 4.676 1 93.75 108 MET A N 1
ATOM 850 C CA . MET A 1 108 ? -15.156 8.609 3.688 1 93.75 108 MET A CA 1
ATOM 851 C C . MET A 1 108 ? -15.93 8.812 2.391 1 93.75 108 MET A C 1
ATOM 853 O O . MET A 1 108 ? -17.141 9.047 2.414 1 93.75 108 MET A O 1
ATOM 857 N N . SER A 1 109 ? -15.188 8.797 1.306 1 90.56 109 SER A N 1
ATOM 858 C CA . SER A 1 109 ? -15.82 8.875 -0.007 1 90.56 109 SER A CA 1
ATOM 859 C C . SER A 1 109 ? -16.359 7.52 -0.442 1 90.56 109 SER A C 1
ATOM 861 O O . SER A 1 109 ? -15.969 6.484 0.098 1 90.56 109 SER A O 1
ATOM 863 N N . ILE A 1 110 ? -17.141 7.477 -1.468 1 93.69 110 ILE A N 1
ATOM 864 C CA . ILE A 1 110 ? -17.703 6.25 -2.025 1 93.69 110 ILE A CA 1
ATOM 865 C C . ILE A 1 110 ? -16.594 5.406 -2.637 1 93.69 110 ILE A C 1
ATOM 867 O O . ILE A 1 110 ? -16.625 4.176 -2.561 1 93.69 110 ILE A O 1
ATOM 871 N N . ASP A 1 111 ? -15.625 6.113 -3.166 1 92.88 111 ASP A N 1
ATOM 872 C CA . ASP A 1 111 ? -14.5 5.395 -3.756 1 92.88 111 ASP A CA 1
ATOM 873 C C . ASP A 1 111 ? -13.703 4.641 -2.688 1 92.88 111 ASP A C 1
ATOM 875 O O . ASP A 1 111 ? -13.297 3.5 -2.902 1 92.88 111 ASP A O 1
ATOM 879 N N . ALA A 1 112 ? -13.484 5.348 -1.6 1 94.88 112 ALA A N 1
ATOM 880 C CA . ALA A 1 112 ? -12.781 4.695 -0.496 1 94.88 112 ALA A CA 1
ATOM 881 C C . ALA A 1 112 ? -13.602 3.537 0.064 1 94.88 112 ALA A C 1
ATOM 883 O O . ALA A 1 112 ? -13.055 2.479 0.379 1 94.88 112 ALA A O 1
ATOM 884 N N . LEU A 1 113 ? -14.875 3.732 0.137 1 96.81 113 LEU A N 1
ATOM 885 C CA . LEU A 1 113 ? -15.766 2.686 0.625 1 96.81 113 LEU A CA 1
ATOM 886 C C . LEU A 1 113 ? -15.75 1.479 -0.309 1 96.81 113 LEU A C 1
ATOM 888 O O . LEU A 1 113 ? -15.742 0.334 0.149 1 96.81 113 LEU A O 1
ATOM 892 N N . ASP A 1 114 ? -15.766 1.714 -1.567 1 97.75 114 ASP A N 1
ATOM 893 C CA . ASP A 1 114 ? -15.672 0.652 -2.564 1 97.75 114 ASP A CA 1
ATOM 894 C C . ASP A 1 114 ? -14.383 -0.145 -2.396 1 97.75 114 ASP A C 1
ATOM 896 O O . ASP A 1 114 ? -14.391 -1.377 -2.439 1 97.75 114 ASP A O 1
ATOM 900 N N . SER A 1 115 ? -13.281 0.551 -2.205 1 97.38 115 SER A N 1
ATOM 901 C CA . SER A 1 115 ? -11.984 -0.095 -2.018 1 97.38 115 SER A CA 1
ATOM 902 C C . SER A 1 115 ? -11.969 -0.956 -0.759 1 97.38 115 SER A C 1
ATOM 904 O O . SER A 1 115 ? -11.43 -2.062 -0.762 1 97.38 115 SER A O 1
ATOM 906 N N . LEU A 1 116 ? -12.547 -0.397 0.275 1 97.19 116 LEU A N 1
ATOM 907 C CA . LEU A 1 116 ? -12.648 -1.134 1.529 1 97.19 116 LEU A CA 1
ATOM 908 C C . LEU A 1 116 ? -13.477 -2.404 1.347 1 97.19 116 LEU A C 1
ATOM 910 O O . LEU A 1 116 ? -13.102 -3.469 1.842 1 97.19 116 LEU A O 1
ATOM 914 N N . CYS A 1 117 ? -14.547 -2.303 0.654 1 98.06 117 CYS A N 1
ATOM 915 C CA . CYS A 1 117 ? -15.422 -3.438 0.382 1 98.06 117 CYS A CA 1
ATOM 916 C C . CYS A 1 117 ? -14.688 -4.52 -0.399 1 98.06 117 CYS A C 1
ATOM 918 O O . CYS A 1 117 ? -14.781 -5.703 -0.067 1 98.06 117 CYS A O 1
ATOM 920 N N . VAL A 1 118 ? -13.922 -4.137 -1.396 1 98.5 118 VAL A N 1
ATOM 921 C CA . VAL A 1 118 ? -13.18 -5.074 -2.234 1 98.5 118 VAL A CA 1
ATOM 922 C C . VAL A 1 118 ? -12.141 -5.801 -1.393 1 98.5 118 VAL A C 1
ATOM 924 O O . VAL A 1 118 ? -12.031 -7.027 -1.452 1 98.5 118 VAL A O 1
ATOM 927 N N . SER A 1 119 ? -11.43 -5.055 -0.624 1 98.25 119 SER A N 1
ATOM 928 C CA . SER A 1 119 ? -10.414 -5.652 0.241 1 98.25 119 SER A CA 1
ATOM 929 C C . SER A 1 119 ? -11.039 -6.625 1.233 1 98.25 119 SER A C 1
ATOM 931 O O . SER A 1 119 ? -10.5 -7.711 1.469 1 98.25 119 SER A O 1
ATOM 933 N N . ASN A 1 120 ? -12.141 -6.266 1.785 1 97.94 120 ASN A N 1
ATOM 934 C CA . ASN A 1 120 ? -12.82 -7.113 2.756 1 97.94 120 ASN A CA 1
ATOM 935 C C . ASN A 1 120 ? -13.32 -8.406 2.119 1 97.94 120 ASN A C 1
ATOM 937 O O . ASN A 1 120 ? -13.281 -9.469 2.748 1 97.94 120 ASN A O 1
ATOM 941 N N . LYS A 1 121 ? -13.789 -8.289 0.928 1 98.31 121 LYS A N 1
ATOM 942 C CA . LYS A 1 121 ? -14.227 -9.5 0.239 1 98.31 121 LYS A CA 1
ATOM 943 C C . LYS A 1 121 ? -13.055 -10.461 0.022 1 98.31 121 LYS A C 1
ATOM 945 O O . LYS A 1 121 ? -13.211 -11.68 0.143 1 98.31 121 LYS A O 1
ATOM 950 N N . TYR A 1 122 ? -11.938 -9.898 -0.308 1 98.75 122 TYR A N 1
ATOM 951 C CA . TYR A 1 122 ? -10.75 -10.734 -0.413 1 98.75 122 TYR A CA 1
ATOM 952 C C . TYR A 1 122 ? -10.414 -11.383 0.927 1 98.75 122 TYR A C 1
ATOM 954 O O . TYR A 1 122 ? -10.125 -12.578 0.991 1 98.75 122 TYR A O 1
ATOM 962 N N . ILE A 1 123 ? -10.422 -10.57 2.014 1 98.31 123 ILE A N 1
ATOM 963 C CA . ILE A 1 123 ? -10.133 -11.07 3.352 1 98.31 123 ILE A CA 1
ATOM 964 C C . ILE A 1 123 ? -11.047 -12.25 3.676 1 98.31 123 ILE A C 1
ATOM 966 O O . ILE A 1 123 ? -10.578 -13.312 4.086 1 98.31 123 ILE A O 1
ATOM 970 N N . GLU A 1 124 ? -12.289 -12.094 3.457 1 97.75 124 GLU A N 1
ATOM 971 C CA . GLU A 1 124 ? -13.273 -13.125 3.768 1 97.75 124 GLU A CA 1
ATOM 972 C C . GLU A 1 124 ? -13.016 -14.398 2.965 1 97.75 124 GLU A C 1
ATOM 974 O O . GLU A 1 124 ? -12.977 -15.5 3.523 1 97.75 124 GLU A O 1
ATOM 979 N N . LYS A 1 125 ? -12.844 -14.234 1.72 1 97.81 125 LYS A N 1
ATOM 980 C CA . LYS A 1 125 ? -12.625 -15.375 0.836 1 97.81 125 LYS A CA 1
ATOM 981 C C . LYS A 1 125 ? -11.359 -16.141 1.216 1 97.81 125 LYS A C 1
ATOM 983 O O . LYS A 1 125 ? -11.352 -17.375 1.241 1 97.81 125 LYS A O 1
ATOM 988 N N . TYR A 1 126 ? -10.352 -15.383 1.489 1 98.19 126 TYR A N 1
ATOM 989 C CA . TYR A 1 126 ? -9.07 -16.016 1.749 1 98.19 126 TYR A CA 1
ATOM 990 C C . TYR A 1 126 ? -9.062 -16.703 3.115 1 98.19 126 TYR A C 1
ATOM 992 O O . TYR A 1 126 ? -8.484 -17.781 3.279 1 98.19 126 TYR A O 1
ATOM 1000 N N . ILE A 1 127 ? -9.664 -16.125 4.082 1 97.19 127 ILE A N 1
ATOM 1001 C CA . ILE A 1 127 ? -9.773 -16.75 5.398 1 97.19 127 ILE A CA 1
ATOM 1002 C C . ILE A 1 127 ? -10.531 -18.062 5.289 1 97.19 127 ILE A C 1
ATOM 1004 O O . ILE A 1 127 ? -10.109 -19.078 5.855 1 97.19 127 ILE A O 1
ATOM 1008 N N . LYS A 1 128 ? -11.586 -18.078 4.547 1 96.5 128 LYS A N 1
ATOM 1009 C CA . LYS A 1 128 ? -12.359 -19.297 4.332 1 96.5 128 LYS A CA 1
ATOM 1010 C C . LYS A 1 128 ? -11.516 -20.359 3.639 1 96.5 128 LYS A C 1
ATOM 1012 O O . LYS A 1 128 ? -11.594 -21.547 3.986 1 96.5 128 LYS A O 1
ATOM 1017 N N . LEU A 1 129 ? -10.773 -19.891 2.654 1 97.88 129 LEU A N 1
ATOM 1018 C CA . LEU A 1 129 ? -9.891 -20.812 1.937 1 97.88 129 LEU A CA 1
ATOM 1019 C C . LEU A 1 129 ? -8.875 -21.438 2.883 1 97.88 129 LEU A C 1
ATOM 1021 O O . LEU A 1 129 ? -8.617 -22.656 2.809 1 97.88 129 LEU A O 1
ATOM 1025 N N . LYS A 1 130 ? -8.312 -20.656 3.74 1 97.31 130 LYS A N 1
ATOM 1026 C CA . LYS A 1 130 ? -7.332 -21.172 4.699 1 97.31 130 LYS A CA 1
ATOM 1027 C C . LYS A 1 130 ? -7.973 -22.172 5.656 1 97.31 130 LYS A C 1
ATOM 1029 O O . LYS A 1 130 ? -7.395 -23.219 5.945 1 97.31 130 LYS A O 1
ATOM 1034 N N . GLU A 1 131 ? -9.109 -21.875 6.082 1 95.38 131 GLU A N 1
ATOM 1035 C CA . GLU A 1 131 ? -9.836 -22.781 6.977 1 95.38 131 GLU A CA 1
ATOM 1036 C C . GLU A 1 131 ? -10.156 -24.109 6.289 1 95.38 131 GLU A C 1
ATOM 1038 O O . GLU A 1 131 ? -9.969 -25.172 6.871 1 95.38 131 GLU A O 1
ATOM 1043 N N . LYS A 1 132 ? -10.609 -24.031 5.105 1 96.44 132 LYS A N 1
ATOM 1044 C CA . LYS A 1 132 ? -10.961 -25.219 4.332 1 96.44 132 LYS A CA 1
ATOM 1045 C C . LYS A 1 132 ? -9.742 -26.125 4.125 1 96.44 132 LYS A C 1
ATOM 1047 O O . LYS A 1 132 ? -9.875 -27.344 4.098 1 96.44 132 LYS A O 1
ATOM 1052 N N . ASN A 1 133 ? -8.578 -25.5 4.023 1 96.12 133 ASN A N 1
ATOM 1053 C CA . ASN A 1 133 ? -7.355 -26.234 3.752 1 96.12 133 ASN A CA 1
ATOM 1054 C C . ASN A 1 133 ? -6.645 -26.641 5.043 1 96.12 133 ASN A C 1
ATOM 1056 O O . ASN A 1 133 ? -5.574 -27.25 5.004 1 96.12 133 ASN A O 1
ATOM 1060 N N . GLY A 1 134 ? -7.152 -26.234 6.152 1 94.5 134 GLY A N 1
ATOM 1061 C CA . GLY A 1 134 ? -6.551 -26.562 7.434 1 94.5 134 GLY A CA 1
ATOM 1062 C C . GLY A 1 134 ? -5.289 -25.766 7.723 1 94.5 134 GLY A C 1
ATOM 1063 O O . GLY A 1 134 ? -4.449 -26.188 8.516 1 94.5 134 GLY A O 1
ATOM 1064 N N . SER A 1 135 ? -5.172 -24.688 6.988 1 94.62 135 SER A N 1
ATOM 1065 C CA . SER A 1 135 ? -4.004 -23.844 7.195 1 94.62 135 SER A CA 1
ATOM 1066 C C . SER A 1 135 ? -4.184 -22.953 8.422 1 94.62 135 SER A C 1
ATOM 1068 O O . SER A 1 135 ? -5.273 -22.422 8.664 1 94.62 135 SER A O 1
ATOM 1070 N N . GLU A 1 136 ? -3.104 -22.812 9.023 1 92.62 136 GLU A N 1
ATOM 1071 C CA . GLU A 1 136 ? -3.145 -22 10.242 1 92.62 136 GLU A CA 1
ATOM 1072 C C . GLU A 1 136 ? -3.277 -20.516 9.914 1 92.62 136 GLU A C 1
ATOM 1074 O O . GLU A 1 136 ? -2.656 -20.031 8.969 1 92.62 136 GLU A O 1
ATOM 1079 N N . ILE A 1 137 ? -4.09 -19.938 10.688 1 92.19 137 ILE A N 1
ATOM 1080 C CA . ILE A 1 137 ? -4.215 -18.484 10.695 1 92.19 137 ILE A CA 1
ATOM 1081 C C . ILE A 1 137 ? -3.764 -17.938 12.047 1 92.19 137 ILE A C 1
ATOM 1083 O O . ILE A 1 137 ? -4.242 -18.375 13.094 1 92.19 137 ILE A O 1
ATOM 1087 N N . SER A 1 138 ? -2.846 -17.062 12.008 1 90.5 138 SER A N 1
ATOM 1088 C CA . SER A 1 138 ? -2.369 -16.5 13.273 1 90.5 138 SER A CA 1
ATOM 1089 C C . SER A 1 138 ? -3.5 -15.82 14.039 1 90.5 138 SER A C 1
ATOM 1091 O O . SER A 1 138 ? -4.453 -15.32 13.438 1 90.5 138 SER A O 1
ATOM 1093 N N . ALA A 1 139 ? -3.41 -15.75 15.344 1 90.44 139 ALA A N 1
ATOM 1094 C CA . ALA A 1 139 ? -4.41 -15.102 16.188 1 90.44 139 ALA A CA 1
ATOM 1095 C C . ALA A 1 139 ? -4.582 -13.633 15.797 1 90.44 139 ALA A C 1
ATOM 1097 O O . ALA A 1 139 ? -5.703 -13.125 15.742 1 90.44 139 ALA A O 1
ATOM 1098 N N . LYS A 1 140 ? -3.494 -13.039 15.492 1 89.31 140 LYS A N 1
ATOM 1099 C CA . LYS A 1 140 ? -3.529 -11.625 15.125 1 89.31 140 LYS A CA 1
ATOM 1100 C C . LYS A 1 140 ? -4.273 -11.43 13.805 1 89.31 140 LYS A C 1
ATOM 1102 O O . LYS A 1 140 ? -5.105 -10.523 13.688 1 89.31 140 LYS A O 1
ATOM 1107 N N . ALA A 1 141 ? -3.957 -12.258 12.867 1 90 141 ALA A N 1
ATOM 1108 C CA . ALA A 1 141 ? -4.633 -12.164 11.578 1 90 141 ALA A CA 1
ATOM 1109 C C . ALA A 1 141 ? -6.133 -12.422 11.719 1 90 141 ALA A C 1
ATOM 1111 O O . ALA A 1 141 ? -6.945 -11.758 11.078 1 90 141 ALA A O 1
ATOM 1112 N N . LYS A 1 142 ? -6.48 -13.305 12.547 1 92.62 142 LYS A N 1
ATOM 1113 C CA . LYS A 1 142 ? -7.883 -13.617 12.797 1 92.62 142 LYS A CA 1
ATOM 1114 C C . LYS A 1 142 ? -8.602 -12.43 13.438 1 92.62 142 LYS A C 1
ATOM 1116 O O . LYS A 1 142 ? -9.711 -12.07 13.016 1 92.62 142 LYS A O 1
ATOM 1121 N N . GLU A 1 143 ? -8.008 -11.898 14.43 1 93.25 143 GLU A N 1
ATOM 1122 C CA . GLU A 1 143 ? -8.586 -10.758 15.125 1 93.25 143 GLU A CA 1
ATOM 1123 C C . GLU A 1 143 ? -8.766 -9.57 14.188 1 93.25 143 GLU A C 1
ATOM 1125 O O . GLU A 1 143 ? -9.844 -8.977 14.125 1 93.25 143 GLU A O 1
ATOM 1130 N N . LEU A 1 144 ? -7.734 -9.305 13.453 1 92.38 144 LEU A N 1
ATOM 1131 C CA . LEU A 1 144 ? -7.781 -8.164 12.539 1 92.38 144 LEU A CA 1
ATOM 1132 C C . LEU A 1 144 ? -8.805 -8.398 11.43 1 92.38 144 LEU A C 1
ATOM 1134 O O . LEU A 1 144 ? -9.484 -7.469 11 1 92.38 144 LEU A O 1
ATOM 1138 N N . SER A 1 145 ? -8.867 -9.578 10.969 1 95.44 145 SER A N 1
ATOM 1139 C CA . SER A 1 145 ? -9.852 -9.906 9.945 1 95.44 145 SER A CA 1
ATOM 1140 C C . SER A 1 145 ? -11.273 -9.727 10.461 1 95.44 145 SER A C 1
ATOM 1142 O O . SER A 1 145 ? -12.125 -9.172 9.766 1 95.44 145 SER A O 1
ATOM 1144 N N . LYS A 1 146 ? -11.477 -10.195 11.664 1 95.19 146 LYS A N 1
ATOM 1145 C CA . LYS A 1 146 ? -12.789 -10.031 12.273 1 95.19 146 LYS A CA 1
ATOM 1146 C C . LYS A 1 146 ? -13.156 -8.555 12.398 1 95.19 146 LYS A C 1
ATOM 1148 O O . LYS A 1 146 ? -14.289 -8.164 12.102 1 95.19 146 LYS A O 1
ATOM 1153 N N . GLU A 1 147 ? -12.25 -7.836 12.859 1 93.06 147 GLU A N 1
ATOM 1154 C CA . GLU A 1 147 ? -12.477 -6.398 12.992 1 93.06 147 GLU A CA 1
ATOM 1155 C C . GLU A 1 147 ? -12.789 -5.758 11.641 1 93.06 147 GLU A C 1
ATOM 1157 O O . GLU A 1 147 ? -13.664 -4.891 11.547 1 93.06 147 GLU A O 1
ATOM 1162 N N . ALA A 1 148 ? -12.047 -6.176 10.664 1 93 148 ALA A N 1
ATOM 1163 C CA . ALA A 1 148 ? -12.234 -5.637 9.32 1 93 148 ALA A CA 1
ATOM 1164 C C . ALA A 1 148 ? -13.625 -5.965 8.781 1 93 148 ALA A C 1
ATOM 1166 O O . ALA A 1 148 ? -14.227 -5.164 8.062 1 93 148 ALA A O 1
ATOM 1167 N N . LEU A 1 149 ? -14.133 -7.051 9.211 1 97.19 149 LEU A N 1
ATOM 1168 C CA . LEU A 1 149 ? -15.32 -7.578 8.555 1 97.19 149 LEU A CA 1
ATOM 1169 C C . LEU A 1 149 ? -16.578 -7.215 9.344 1 97.19 149 LEU A C 1
ATOM 1171 O O . LEU A 1 149 ? -17.703 -7.395 8.859 1 97.19 149 LEU A O 1
ATOM 1175 N N . ILE A 1 150 ? -16.453 -6.629 10.492 1 96 150 ILE A N 1
ATOM 1176 C CA . ILE A 1 150 ? -17.562 -6.332 11.383 1 96 150 ILE A CA 1
ATOM 1177 C C . ILE A 1 150 ? -18.578 -5.441 10.664 1 96 150 ILE A C 1
ATOM 1179 O O . ILE A 1 150 ? -19.781 -5.641 10.781 1 96 150 ILE A O 1
ATOM 1183 N N . LEU A 1 151 ? -18.109 -4.523 9.914 1 96.19 151 LEU A N 1
ATOM 1184 C CA . LEU A 1 151 ? -19 -3.549 9.289 1 96.19 151 LEU A CA 1
ATOM 1185 C C . LEU A 1 151 ? -19.25 -3.893 7.828 1 96.19 151 LEU A C 1
ATOM 1187 O O . LEU A 1 151 ? -19.875 -3.121 7.102 1 96.19 151 LEU A O 1
ATOM 1191 N N . GLN A 1 152 ? -18.766 -5.047 7.383 1 97.69 152 GLN A N 1
ATOM 1192 C CA . GLN A 1 152 ? -18.859 -5.391 5.969 1 97.69 152 GLN A CA 1
ATOM 1193 C C . GLN A 1 152 ? -20.312 -5.488 5.523 1 97.69 152 GLN A C 1
ATOM 1195 O O . GLN A 1 152 ? -20.672 -5.02 4.441 1 97.69 152 GLN A O 1
ATOM 1200 N N . PRO A 1 153 ? -21.266 -6.062 6.324 1 97.31 153 PRO A N 1
ATOM 1201 C CA . PRO A 1 153 ? -22.672 -6.098 5.895 1 97.31 153 PRO A CA 1
ATOM 1202 C C . PRO A 1 153 ? -23.25 -4.707 5.668 1 97.31 153 PRO A C 1
ATOM 1204 O O . PRO A 1 153 ? -23.984 -4.488 4.691 1 97.31 153 PRO A O 1
ATOM 1207 N N . LYS A 1 154 ? -22.922 -3.84 6.527 1 97.56 154 LYS A N 1
ATOM 1208 C CA . LYS A 1 154 ? -23.391 -2.465 6.375 1 97.56 154 LYS A CA 1
ATOM 1209 C C . LYS A 1 154 ? -22.766 -1.806 5.145 1 97.56 154 LYS A C 1
ATOM 1211 O O . LYS A 1 154 ? -23.453 -1.113 4.395 1 97.56 154 LYS A O 1
ATOM 1216 N N . ILE A 1 155 ? -21.5 -2.012 4.941 1 97.75 155 ILE A N 1
ATOM 1217 C CA . ILE A 1 155 ? -20.781 -1.474 3.791 1 97.75 155 ILE A CA 1
ATOM 1218 C C . ILE A 1 155 ? -21.422 -1.984 2.5 1 97.75 155 ILE A C 1
ATOM 1220 O O . ILE A 1 155 ? -21.688 -1.205 1.585 1 97.75 155 ILE A O 1
ATOM 1224 N N . GLU A 1 156 ? -21.703 -3.213 2.457 1 97.56 156 GLU A N 1
ATOM 1225 C CA . GLU A 1 156 ? -22.297 -3.805 1.263 1 97.56 156 GLU A CA 1
ATOM 1226 C C . GLU A 1 156 ? -23.688 -3.234 0.997 1 97.56 156 GLU A C 1
ATOM 1228 O O . GLU A 1 156 ? -24.062 -2.982 -0.153 1 97.56 156 GLU A O 1
ATOM 1233 N N . LYS A 1 157 ? -24.438 -3.051 2.023 1 97.38 157 LYS A N 1
ATOM 1234 C CA . LYS A 1 157 ? -25.766 -2.469 1.865 1 97.38 157 LYS A CA 1
ATOM 1235 C C . LYS A 1 157 ? -25.688 -1.078 1.241 1 97.38 157 LYS A C 1
ATOM 1237 O O . LYS A 1 157 ? -26.469 -0.75 0.341 1 97.38 157 LYS A O 1
ATOM 1242 N N . ILE A 1 158 ? -24.75 -0.28 1.701 1 97.5 158 ILE A N 1
ATOM 1243 C CA . ILE A 1 158 ? -24.578 1.067 1.171 1 97.5 158 ILE A CA 1
ATOM 1244 C C . ILE A 1 158 ? -24.125 0.992 -0.288 1 97.5 158 ILE A C 1
ATOM 1246 O O . ILE A 1 158 ? -24.672 1.685 -1.147 1 97.5 158 ILE A O 1
ATOM 1250 N N . ILE A 1 159 ? -23.125 0.12 -0.528 1 97.12 159 ILE A N 1
ATOM 1251 C CA . ILE A 1 159 ? -22.531 -0.034 -1.854 1 97.12 159 ILE A CA 1
ATOM 1252 C C . ILE A 1 159 ? -23.609 -0.465 -2.848 1 97.12 159 ILE A C 1
ATOM 1254 O O . ILE A 1 159 ? -23.703 0.076 -3.953 1 97.12 159 ILE A O 1
ATOM 1258 N N . MET A 1 160 ? -24.422 -1.376 -2.459 1 95.5 160 MET A N 1
ATOM 1259 C CA . MET A 1 160 ? -25.438 -1.915 -3.357 1 95.5 160 MET A CA 1
ATOM 1260 C C . MET A 1 160 ? -26.5 -0.867 -3.666 1 95.5 160 MET A C 1
ATOM 1262 O O . MET A 1 160 ? -27.094 -0.869 -4.754 1 95.5 160 MET A O 1
ATOM 1266 N N . LYS A 1 161 ? -26.75 0.087 -2.85 1 94.81 161 LYS A N 1
ATOM 1267 C CA . LYS A 1 161 ? -27.766 1.129 -3.041 1 94.81 161 LYS A CA 1
ATOM 1268 C C . LYS A 1 161 ? -27.172 2.322 -3.793 1 94.81 161 LYS A C 1
ATOM 1270 O O . LYS A 1 161 ? -27.922 3.191 -4.258 1 94.81 161 LYS A O 1
ATOM 1275 N N . THR A 1 162 ? -25.891 2.383 -3.846 1 92.31 162 THR A N 1
ATOM 1276 C CA . THR A 1 162 ? -25.219 3.5 -4.504 1 92.31 162 THR A CA 1
ATOM 1277 C C . THR A 1 162 ? -25.359 3.395 -6.02 1 92.31 162 THR A C 1
ATOM 1279 O O . THR A 1 162 ? -25.094 2.338 -6.602 1 92.31 162 THR A O 1
ATOM 1282 N N . ASP A 1 163 ? -25.703 4.5 -6.59 1 87.56 163 ASP A N 1
ATOM 1283 C CA . ASP A 1 163 ? -25.812 4.535 -8.047 1 87.56 163 ASP A CA 1
ATOM 1284 C C . ASP A 1 163 ? -24.438 4.418 -8.695 1 87.56 163 ASP A C 1
ATOM 1286 O O . ASP A 1 163 ? -23.469 5.016 -8.227 1 87.56 163 ASP A O 1
ATOM 1290 N N . SER A 1 164 ? -24.359 3.521 -9.719 1 86.06 164 SER A N 1
ATOM 1291 C CA . SER A 1 164 ? -23.141 3.303 -10.484 1 86.06 164 SER A CA 1
ATOM 1292 C C . SER A 1 164 ? -23.422 3.229 -11.984 1 86.06 164 SER A C 1
ATOM 1294 O O . SER A 1 164 ? -23.25 2.178 -12.602 1 86.06 164 SER A O 1
ATOM 1296 N N . PRO A 1 165 ? -23.781 4.355 -12.516 1 83 165 PRO A N 1
ATOM 1297 C CA . PRO A 1 165 ? -24.172 4.324 -13.93 1 83 165 PRO A CA 1
ATOM 1298 C C . PRO A 1 165 ? -23.047 3.912 -14.859 1 83 165 PRO A C 1
ATOM 1300 O O . PRO A 1 165 ? -23.281 3.316 -15.906 1 83 165 PRO A O 1
ATOM 1303 N N . LEU A 1 166 ? -21.828 4.148 -14.547 1 86.38 166 LEU A N 1
ATOM 1304 C CA . LEU A 1 166 ? -20.672 3.793 -15.367 1 86.38 166 LEU A CA 1
ATOM 1305 C C . LEU A 1 166 ? -20.094 2.453 -14.93 1 86.38 166 LEU A C 1
ATOM 1307 O O . LEU A 1 166 ? -19.031 2.043 -15.414 1 86.38 166 LEU A O 1
ATOM 1311 N N . ASN A 1 167 ? -20.734 1.737 -14.031 1 87.12 167 ASN A N 1
ATOM 1312 C CA . ASN A 1 167 ? -20.297 0.446 -13.523 1 87.12 167 ASN A CA 1
ATOM 1313 C C . ASN A 1 167 ? -18.875 0.528 -12.945 1 87.12 167 ASN A C 1
ATOM 1315 O O . ASN A 1 167 ? -18.031 -0.313 -13.242 1 87.12 167 ASN A O 1
ATOM 1319 N N . ASP A 1 168 ? -18.641 1.611 -12.141 1 89.25 168 ASP A N 1
ATOM 1320 C CA . ASP A 1 168 ? -17.297 1.922 -11.656 1 89.25 168 ASP A CA 1
ATOM 1321 C C . ASP A 1 168 ? -17.109 1.451 -10.211 1 89.25 168 ASP A C 1
ATOM 1323 O O . ASP A 1 168 ? -16.031 1.618 -9.633 1 89.25 168 ASP A O 1
ATOM 1327 N N . ILE A 1 169 ? -18.172 0.848 -9.633 1 95.19 169 ILE A N 1
ATOM 1328 C CA . ILE A 1 169 ? -18.062 0.28 -8.289 1 95.19 169 ILE A CA 1
ATOM 1329 C C . ILE A 1 169 ? -17.656 -1.188 -8.383 1 95.19 169 ILE A C 1
ATOM 1331 O O . ILE A 1 169 ? -18.453 -2.037 -8.789 1 95.19 169 ILE A O 1
ATOM 1335 N N . GLU A 1 170 ? -16.516 -1.452 -7.984 1 97 170 GLU A N 1
ATOM 1336 C CA . GLU A 1 170 ? -15.914 -2.764 -8.203 1 97 170 GLU A CA 1
ATOM 1337 C C . GLU A 1 170 ? -16.484 -3.801 -7.242 1 97 170 GLU A C 1
ATOM 1339 O O . GLU A 1 170 ? -16.641 -4.969 -7.602 1 97 170 GLU A O 1
ATOM 1344 N N . CYS A 1 171 ? -16.797 -3.377 -6.07 1 97.69 171 CYS A N 1
ATOM 1345 C CA . CYS A 1 171 ? -17.281 -4.305 -5.059 1 97.69 171 CYS A CA 1
ATOM 1346 C C . CYS A 1 171 ? -18.562 -4.984 -5.516 1 97.69 171 CYS A C 1
ATOM 1348 O O . CYS A 1 171 ? -18.797 -6.152 -5.207 1 97.69 171 CYS A O 1
ATOM 1350 N N . LYS A 1 172 ? -19.375 -4.355 -6.316 1 96.12 172 LYS A N 1
ATOM 1351 C CA . LYS A 1 172 ? -20.641 -4.891 -6.82 1 96.12 172 LYS A CA 1
ATOM 1352 C C . LYS A 1 172 ? -20.406 -6.062 -7.77 1 96.12 172 LYS A C 1
ATOM 1354 O O . LYS A 1 172 ? -21.281 -6.895 -7.973 1 96.12 172 LYS A O 1
ATOM 1359 N N . LYS A 1 173 ? -19.297 -6.086 -8.266 1 95.38 173 LYS A N 1
ATOM 1360 C CA . LYS A 1 173 ? -19 -7.074 -9.297 1 95.38 173 LYS A CA 1
ATOM 1361 C C . LYS A 1 173 ? -18.438 -8.352 -8.68 1 95.38 173 LYS A C 1
ATOM 1363 O O . LYS A 1 173 ? -18.266 -9.359 -9.367 1 95.38 173 LYS A O 1
ATOM 1368 N N . LEU A 1 174 ? -18.062 -8.258 -7.418 1 95.81 174 LEU A N 1
ATOM 1369 C CA . LEU A 1 174 ? -17.438 -9.398 -6.746 1 95.81 174 LEU A CA 1
ATOM 1370 C C . LEU A 1 174 ? -18.469 -10.219 -5.988 1 95.81 174 LEU A C 1
ATOM 1372 O O . LEU A 1 174 ? -19.188 -9.688 -5.133 1 95.81 174 LEU A O 1
ATOM 1376 N N . ILE A 1 175 ? -18.812 -11.492 -6.469 1 82.06 175 ILE A N 1
ATOM 1377 C CA . ILE A 1 175 ? -19.875 -12.344 -5.926 1 82.06 175 ILE A CA 1
ATOM 1378 C C . ILE A 1 175 ? -19.25 -13.422 -5.039 1 82.06 175 ILE A C 1
ATOM 1380 O O . ILE A 1 175 ? -18.172 -13.945 -5.34 1 82.06 175 ILE A O 1
ATOM 1384 N N . MET B 1 1 ? -0.608 14.875 -17.984 1 22.02 1 MET B N 1
ATOM 1385 C CA . MET B 1 1 ? -1.078 13.75 -17.188 1 22.02 1 MET B CA 1
ATOM 1386 C C . MET B 1 1 ? -0.233 13.586 -15.922 1 22.02 1 MET B C 1
ATOM 1388 O O . MET B 1 1 ? -0.593 12.82 -15.023 1 22.02 1 MET B O 1
ATOM 1392 N N . LYS B 1 2 ? 1.082 13.969 -16.016 1 30.69 2 LYS B N 1
ATOM 1393 C CA . LYS B 1 2 ? 2.131 14.078 -15 1 30.69 2 LYS B CA 1
ATOM 1394 C C . LYS B 1 2 ? 1.679 14.953 -13.836 1 30.69 2 LYS B C 1
ATOM 1396 O O . LYS B 1 2 ? 1.946 14.633 -12.672 1 30.69 2 LYS B O 1
ATOM 1401 N N . SER B 1 3 ? 0.977 15.984 -14.172 1 31.91 3 SER B N 1
ATOM 1402 C CA . SER B 1 3 ? 0.648 17.125 -13.32 1 31.91 3 SER B CA 1
ATOM 1403 C C . SER B 1 3 ? -0.466 16.781 -12.344 1 31.91 3 SER B C 1
ATOM 1405 O O . SER B 1 3 ? -0.429 17.188 -11.18 1 31.91 3 SER B O 1
ATOM 1407 N N . LYS B 1 4 ? -1.356 15.953 -12.883 1 30.39 4 LYS B N 1
ATOM 1408 C CA . LYS B 1 4 ? -2.582 15.812 -12.102 1 30.39 4 LYS B CA 1
ATOM 1409 C C . LYS B 1 4 ? -2.354 14.938 -10.875 1 30.39 4 LYS B C 1
ATOM 1411 O O . LYS B 1 4 ? -2.945 15.172 -9.82 1 30.39 4 LYS B O 1
ATOM 1416 N N . LEU B 1 5 ? -1.529 13.953 -10.961 1 30.98 5 LEU B N 1
ATOM 1417 C CA . LEU B 1 5 ? -1.262 13.047 -9.852 1 30.98 5 LEU B CA 1
ATOM 1418 C C . LEU B 1 5 ? -0.461 13.75 -8.758 1 30.98 5 LEU B C 1
ATOM 1420 O O . LEU B 1 5 ? -0.722 13.555 -7.566 1 30.98 5 LEU B O 1
ATOM 1424 N N . CYS B 1 6 ? 0.458 14.492 -9.18 1 31.48 6 CYS B N 1
ATOM 1425 C CA . CYS B 1 6 ? 1.208 15.336 -8.258 1 31.48 6 CYS B CA 1
ATOM 1426 C C . CYS B 1 6 ? 0.276 16.266 -7.492 1 31.48 6 CYS B C 1
ATOM 1428 O O . CYS B 1 6 ? 0.462 16.5 -6.293 1 31.48 6 CYS B O 1
ATOM 1430 N N . ILE B 1 7 ? -0.718 16.703 -8.18 1 32.41 7 ILE B N 1
ATOM 1431 C CA . ILE B 1 7 ? -1.657 17.672 -7.621 1 32.41 7 ILE B CA 1
ATOM 1432 C C . ILE B 1 7 ? -2.533 17 -6.57 1 32.41 7 ILE B C 1
ATOM 1434 O O . ILE B 1 7 ? -2.822 17.578 -5.523 1 32.41 7 ILE B O 1
ATOM 1438 N N . ILE B 1 8 ? -2.779 15.711 -6.812 1 33.66 8 ILE B N 1
ATOM 1439 C CA . ILE B 1 8 ? -3.676 15.078 -5.852 1 33.66 8 ILE B CA 1
ATOM 1440 C C . ILE B 1 8 ? -2.92 14.773 -4.562 1 33.66 8 ILE B C 1
ATOM 1442 O O . ILE B 1 8 ? -3.441 14.992 -3.465 1 33.66 8 ILE B O 1
ATOM 1446 N N . LEU B 1 9 ? -1.738 14.266 -4.648 1 36.69 9 LEU B N 1
ATOM 1447 C CA . LEU B 1 9 ? -0.967 14.062 -3.428 1 36.69 9 LEU B CA 1
ATOM 1448 C C . LEU B 1 9 ? -0.716 15.383 -2.717 1 36.69 9 LEU B C 1
ATOM 1450 O O . LEU B 1 9 ? -0.819 15.469 -1.491 1 36.69 9 LEU B O 1
ATOM 1454 N N . LEU B 1 10 ? -0.283 16.359 -3.48 1 37.06 10 LEU B N 1
ATOM 1455 C CA . LEU B 1 10 ? -0.097 17.703 -2.953 1 37.06 10 LEU B CA 1
ATOM 1456 C C . LEU B 1 10 ? -1.418 18.281 -2.457 1 37.06 10 LEU B C 1
ATOM 1458 O O . LEU B 1 10 ? -1.449 19 -1.452 1 37.06 10 LEU B O 1
ATOM 1462 N N . SER B 1 11 ? -2.414 18.047 -3.252 1 34.41 11 SER B N 1
ATOM 1463 C CA . SER B 1 11 ? -3.695 18.625 -2.842 1 34.41 11 SER B CA 1
ATOM 1464 C C . SER B 1 11 ? -4.18 18 -1.533 1 34.41 11 SER B C 1
ATOM 1466 O O . SER B 1 11 ? -4.832 18.672 -0.73 1 34.41 11 SER B O 1
ATOM 1468 N N . LEU B 1 12 ? -3.885 16.781 -1.387 1 37.16 12 LEU B N 1
ATOM 1469 C CA . LEU B 1 12 ? -4.316 16.156 -0.14 1 37.16 12 LEU B CA 1
ATOM 1470 C C . LEU B 1 12 ? -3.504 16.688 1.04 1 37.16 12 LEU B C 1
ATOM 1472 O O . LEU B 1 12 ? -4.043 16.875 2.135 1 37.16 12 LEU B O 1
ATOM 1476 N N . LEU B 1 13 ? -2.254 16.797 0.873 1 37.56 13 LEU B N 1
ATOM 1477 C CA . LEU B 1 13 ? -1.44 17.406 1.915 1 37.56 13 LEU B CA 1
ATOM 1478 C C . LEU B 1 13 ? -1.796 18.875 2.082 1 37.56 13 LEU B C 1
ATOM 1480 O O . LEU B 1 13 ? -1.78 19.406 3.197 1 37.56 13 LEU B O 1
ATOM 1484 N N . THR B 1 14 ? -2.055 19.516 0.935 1 35.78 14 THR B N 1
ATOM 1485 C CA . THR B 1 14 ? -2.412 20.922 1.016 1 35.78 14 THR B CA 1
ATOM 1486 C C . THR B 1 14 ? -3.809 21.094 1.605 1 35.78 14 THR B C 1
ATOM 1488 O O . THR B 1 14 ? -4.074 22.078 2.307 1 35.78 14 THR B O 1
ATOM 1491 N N . VAL B 1 15 ? -4.723 20.188 1.304 1 36.03 15 VAL B N 1
ATOM 1492 C CA . VAL B 1 15 ? -6.059 20.344 1.859 1 36.03 15 VAL B CA 1
ATOM 1493 C C . VAL B 1 15 ? -6.02 20.156 3.375 1 36.03 15 VAL B C 1
ATOM 1495 O O . VAL B 1 15 ? -6.699 20.875 4.113 1 36.03 15 VAL B O 1
ATOM 1498 N N . ALA B 1 16 ? -5.375 19.172 3.854 1 33.16 16 ALA B N 1
ATOM 1499 C CA . ALA B 1 16 ? -5.316 18.984 5.301 1 33.16 16 ALA B CA 1
ATOM 1500 C C . ALA B 1 16 ? -4.742 20.234 5.984 1 33.16 16 ALA B C 1
ATOM 1502 O O . ALA B 1 16 ? -5.16 20.594 7.086 1 33.16 16 ALA B O 1
ATOM 1503 N N . CYS B 1 17 ? -3.807 20.672 5.312 1 33.31 17 CYS B N 1
ATOM 1504 C CA . CYS B 1 17 ? -3.215 21.859 5.922 1 33.31 17 CYS B CA 1
ATOM 1505 C C . CYS B 1 17 ? -4.016 23.109 5.57 1 33.31 17 CYS B C 1
ATOM 1507 O O . CYS B 1 17 ? -3.711 24.203 6.055 1 33.31 17 CYS B O 1
ATOM 1509 N N . SER B 1 18 ? -4.82 22.984 4.582 1 31.56 18 SER B N 1
ATOM 1510 C CA . SER B 1 18 ? -5.488 24.219 4.207 1 31.56 18 SER B CA 1
ATOM 1511 C C . SER B 1 18 ? -6.578 24.594 5.207 1 31.56 18 SER B C 1
ATOM 1513 O O . SER B 1 18 ? -7.164 25.672 5.133 1 31.56 18 SER B O 1
ATOM 1515 N N . GLN B 1 19 ? -7.359 23.562 5.656 1 33.22 19 GLN B N 1
ATOM 1516 C CA . GLN B 1 19 ? -8.461 24.094 6.445 1 33.22 19 GLN B CA 1
ATOM 1517 C C . GLN B 1 19 ? -7.957 24.75 7.723 1 33.22 19 GLN B C 1
ATOM 1519 O O . GLN B 1 19 ? -8.742 25.047 8.633 1 33.22 19 GLN B O 1
ATOM 1524 N N . VAL B 1 20 ? -6.672 24.688 8.141 1 31.8 20 VAL B N 1
ATOM 1525 C CA . VAL B 1 20 ? -6.32 25.516 9.289 1 31.8 20 VAL B CA 1
ATOM 1526 C C . VAL B 1 20 ? -6.883 26.922 9.109 1 31.8 20 VAL B C 1
ATOM 1528 O O . VAL B 1 20 ? -7.012 27.406 7.98 1 31.8 20 VAL B O 1
ATOM 1531 N N . ARG B 1 21 ? -7.449 27.516 10.125 1 34.38 21 ARG B N 1
ATOM 1532 C CA . ARG B 1 21 ? -7.867 28.922 10.203 1 34.38 21 ARG B CA 1
ATOM 1533 C C . ARG B 1 21 ? -7.09 29.781 9.211 1 34.38 21 ARG B C 1
ATOM 1535 O O . ARG B 1 21 ? -5.949 29.469 8.875 1 34.38 21 ARG B O 1
ATOM 1542 N N . PRO B 1 22 ? -7.828 30.719 8.422 1 37.12 22 PRO B N 1
ATOM 1543 C CA . PRO B 1 22 ? -7.133 31.859 7.812 1 37.12 22 PRO B CA 1
ATOM 1544 C C . PRO B 1 22 ? -5.902 32.281 8.609 1 37.12 22 PRO B C 1
ATOM 1546 O O . PRO B 1 22 ? -6.027 33.031 9.586 1 37.12 22 PRO B O 1
ATOM 1549 N N . GLN B 1 23 ? -5.191 31.453 9.352 1 38.69 23 GLN B N 1
ATOM 1550 C CA . GLN B 1 23 ? -4.059 32.125 9.969 1 38.69 23 GLN B CA 1
ATOM 1551 C C . GLN B 1 23 ? -3.371 33.062 8.977 1 38.69 23 GLN B C 1
ATOM 1553 O O . GLN B 1 23 ? -3.23 32.75 7.801 1 38.69 23 GLN B O 1
ATOM 1558 N N . LYS B 1 24 ? -3.357 34.312 9.242 1 45.78 24 LYS B N 1
ATOM 1559 C CA . LYS B 1 24 ? -2.746 35.438 8.523 1 45.78 24 LYS B CA 1
ATOM 1560 C C . LYS B 1 24 ? -1.583 34.969 7.656 1 45.78 24 LYS B C 1
ATOM 1562 O O . LYS B 1 24 ? -1.185 35.656 6.715 1 45.78 24 LYS B O 1
ATOM 1567 N N . HIS B 1 25 ? -0.772 34.031 8.078 1 47.59 25 HIS B N 1
ATOM 1568 C CA . HIS B 1 25 ? 0.423 33.875 7.258 1 47.59 25 HIS B CA 1
ATOM 1569 C C . HIS B 1 25 ? 0.236 32.75 6.23 1 47.59 25 HIS B C 1
ATOM 1571 O O . HIS B 1 25 ? -0.247 31.672 6.562 1 47.59 25 HIS B O 1
ATOM 1577 N N . GLY B 1 26 ? -0.114 33.062 4.957 1 56.47 26 GLY B N 1
ATOM 1578 C CA . GLY B 1 26 ? -0.133 32.219 3.77 1 56.47 26 GLY B CA 1
ATOM 1579 C C . GLY B 1 26 ? 0.781 31 3.879 1 56.47 26 GLY B C 1
ATOM 1580 O O . GLY B 1 26 ? 1.598 30.922 4.801 1 56.47 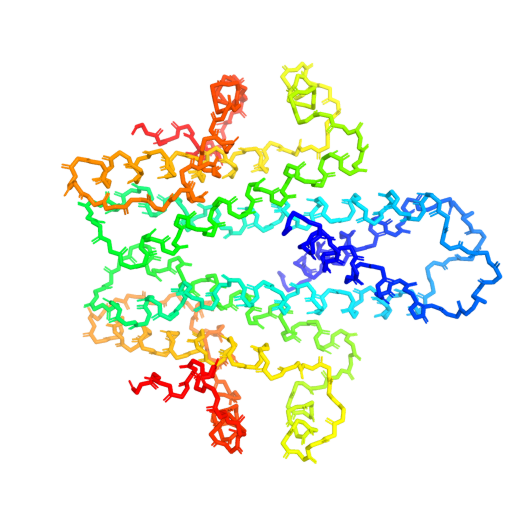26 GLY B O 1
ATOM 1581 N N . ILE B 1 27 ? 0.375 29.844 3.283 1 58.53 27 ILE B N 1
ATOM 1582 C CA . ILE B 1 27 ? 1.261 28.703 3.166 1 58.53 27 ILE B CA 1
ATOM 1583 C C . ILE B 1 27 ? 2.66 29.156 2.77 1 58.53 27 ILE B C 1
ATOM 1585 O O . ILE B 1 27 ? 2.828 29.859 1.772 1 58.53 27 ILE B O 1
ATOM 1589 N N . THR B 1 28 ? 3.463 29.016 3.689 1 66.94 28 THR B N 1
ATOM 1590 C CA . THR B 1 28 ? 4.84 29.422 3.414 1 66.94 28 THR B CA 1
ATOM 1591 C C . THR B 1 28 ? 5.594 28.297 2.701 1 66.94 28 THR B C 1
ATOM 1593 O O . THR B 1 28 ? 5.098 27.172 2.604 1 66.94 28 THR B O 1
ATOM 1596 N N . GLU B 1 29 ? 6.66 28.656 2.092 1 70.81 29 GLU B N 1
ATOM 1597 C CA . GLU B 1 29 ? 7.555 27.672 1.486 1 70.81 29 GLU B CA 1
ATOM 1598 C C . GLU B 1 29 ? 8.008 26.641 2.51 1 70.81 29 GLU B C 1
ATOM 1600 O O . GLU B 1 29 ? 8.164 25.453 2.18 1 70.81 29 GLU B O 1
ATOM 1605 N N . ALA B 1 30 ? 8.195 27.031 3.736 1 73.5 30 ALA B N 1
ATOM 1606 C CA . ALA B 1 30 ? 8.586 26.109 4.809 1 73.5 30 ALA B CA 1
ATOM 1607 C C . ALA B 1 30 ? 7.484 25.109 5.094 1 73.5 30 ALA B C 1
ATOM 1609 O O . ALA B 1 30 ? 7.762 23.922 5.344 1 73.5 30 ALA B O 1
ATOM 1610 N N . ASP B 1 31 ? 6.352 25.562 4.992 1 67.88 31 ASP B N 1
ATOM 1611 C CA . ASP B 1 31 ? 5.211 24.672 5.176 1 67.88 31 ASP B CA 1
ATOM 1612 C C . ASP B 1 31 ? 5.16 23.609 4.078 1 67.88 31 ASP B C 1
ATOM 1614 O O . ASP B 1 31 ? 4.914 22.438 4.352 1 67.88 31 ASP B O 1
ATOM 1618 N N . ILE B 1 32 ? 5.418 24.031 2.914 1 69.81 32 ILE B N 1
ATOM 1619 C CA . ILE B 1 32 ? 5.379 23.125 1.761 1 69.81 32 ILE B CA 1
ATOM 1620 C C . ILE B 1 32 ? 6.492 22.094 1.873 1 69.81 32 ILE B C 1
ATOM 1622 O O . ILE B 1 32 ? 6.266 20.906 1.652 1 69.81 32 ILE B O 1
ATOM 1626 N N . THR B 1 33 ? 7.602 22.562 2.258 1 77.25 33 THR B N 1
ATOM 1627 C CA . THR B 1 33 ? 8.734 21.641 2.418 1 77.25 33 THR B CA 1
ATOM 1628 C C . THR B 1 33 ? 8.445 20.609 3.506 1 77.25 33 THR B C 1
ATOM 1630 O O . THR B 1 33 ? 8.734 19.438 3.336 1 77.25 33 THR B O 1
ATOM 1633 N N . GLN B 1 34 ? 7.852 21.062 4.523 1 75.44 34 GLN B N 1
ATOM 1634 C CA . GLN B 1 34 ? 7.5 20.156 5.605 1 75.44 34 GLN B CA 1
ATOM 1635 C C . GLN B 1 34 ? 6.48 19.109 5.141 1 75.44 34 GLN B C 1
ATOM 1637 O O . GLN B 1 34 ? 6.547 17.953 5.539 1 75.44 34 GLN B O 1
ATOM 1642 N N . ALA B 1 35 ? 5.645 19.578 4.359 1 72.75 35 ALA B N 1
ATOM 1643 C CA . ALA B 1 35 ? 4.645 18.656 3.812 1 72.75 3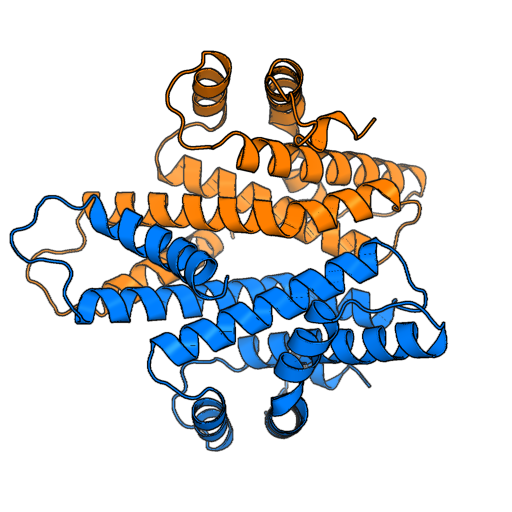5 ALA B CA 1
ATOM 1644 C C . ALA B 1 35 ? 5.293 17.594 2.936 1 72.75 35 ALA B C 1
ATOM 1646 O O . ALA B 1 35 ? 4.93 16.422 3.008 1 72.75 35 ALA B O 1
ATOM 1647 N N . TYR B 1 36 ? 6.266 17.969 2.207 1 78 36 TYR B N 1
ATOM 1648 C CA . TYR B 1 36 ? 6.969 17.016 1.358 1 78 36 TYR B CA 1
ATOM 1649 C C . TYR B 1 36 ? 7.773 16.031 2.197 1 78 36 TYR B C 1
ATOM 1651 O O . TYR B 1 36 ? 7.812 14.836 1.895 1 78 36 TYR B O 1
ATOM 1659 N N . GLU B 1 37 ? 8.297 16.547 3.201 1 81.44 37 GLU B N 1
ATOM 1660 C CA . GLU B 1 37 ? 9.055 15.656 4.074 1 81.44 37 GLU B CA 1
ATOM 1661 C C . GLU B 1 37 ? 8.148 14.633 4.75 1 81.44 37 GLU B C 1
ATOM 1663 O O . GLU B 1 37 ? 8.492 13.453 4.84 1 81.44 37 GLU B O 1
ATOM 1668 N N . ALA B 1 38 ? 7.047 15.062 5.164 1 77.44 38 ALA B N 1
ATOM 1669 C CA . ALA B 1 38 ? 6.07 14.156 5.762 1 77.44 38 ALA B CA 1
ATOM 1670 C C . ALA B 1 38 ? 5.609 13.109 4.754 1 77.44 38 ALA B C 1
ATOM 1672 O O . ALA B 1 38 ? 5.449 11.938 5.102 1 77.44 38 ALA B O 1
ATOM 1673 N N . SER B 1 39 ? 5.43 13.531 3.555 1 79.88 39 SER B N 1
ATOM 1674 C CA . SER B 1 39 ? 5.035 12.609 2.492 1 79.88 39 SER B CA 1
ATOM 1675 C C . SER B 1 39 ? 6.098 11.547 2.258 1 79.88 39 SER B C 1
ATOM 1677 O O . SER B 1 39 ? 5.773 10.367 2.061 1 79.88 39 SER B O 1
ATOM 1679 N N . LEU B 1 40 ? 7.27 11.992 2.309 1 87.62 40 LEU B N 1
ATOM 1680 C CA . LEU B 1 40 ? 8.367 11.055 2.096 1 87.62 40 LEU B CA 1
ATOM 1681 C C . LEU B 1 40 ? 8.406 10.016 3.207 1 87.62 40 LEU B C 1
ATOM 1683 O O . LEU B 1 40 ? 8.57 8.82 2.936 1 87.62 40 LEU B O 1
ATOM 1687 N N . TYR B 1 41 ? 8.172 10.422 4.375 1 82.12 41 TYR B N 1
ATOM 1688 C CA . TYR B 1 41 ? 8.156 9.5 5.5 1 82.12 41 TYR B CA 1
ATOM 1689 C C . TYR B 1 41 ? 7 8.516 5.379 1 82.12 41 TYR B C 1
ATOM 1691 O O . TYR B 1 41 ? 7.16 7.32 5.652 1 82.12 41 TYR B O 1
ATOM 1699 N N . ALA B 1 42 ? 5.875 8.992 4.969 1 80.62 42 ALA B N 1
ATOM 1700 C CA . ALA B 1 42 ? 4.723 8.117 4.77 1 80.62 42 ALA B CA 1
ATOM 1701 C C . ALA B 1 42 ? 5.004 7.074 3.693 1 80.62 42 ALA B C 1
ATOM 1703 O O . ALA B 1 42 ? 4.625 5.906 3.836 1 80.62 42 ALA B O 1
ATOM 1704 N N . GLN B 1 43 ? 5.641 7.504 2.723 1 87.38 43 GLN B N 1
ATOM 1705 C CA . GLN B 1 43 ? 5.969 6.59 1.631 1 87.38 43 GLN B CA 1
ATOM 1706 C C . GLN B 1 43 ? 6.973 5.531 2.08 1 87.38 43 GLN B C 1
ATOM 1708 O O . GLN B 1 43 ? 6.859 4.363 1.71 1 87.38 43 GLN B O 1
ATOM 1713 N N . PHE B 1 44 ? 7.871 5.91 2.906 1 89.38 44 PHE B N 1
ATOM 1714 C CA . PHE B 1 44 ? 8.82 4.941 3.445 1 89.38 44 PHE B CA 1
ATOM 1715 C C . PHE B 1 44 ? 8.117 3.92 4.324 1 89.38 44 PHE B C 1
ATOM 1717 O O . PHE B 1 44 ? 8.453 2.734 4.301 1 89.38 44 PHE B O 1
ATOM 1724 N N . ASN B 1 45 ? 7.199 4.391 5.047 1 82.94 45 ASN B N 1
ATOM 1725 C CA . ASN B 1 45 ? 6.406 3.473 5.855 1 82.94 45 ASN B CA 1
ATOM 1726 C C . ASN B 1 45 ? 5.621 2.494 4.988 1 82.94 45 ASN B C 1
ATOM 1728 O O . ASN B 1 45 ? 5.52 1.312 5.312 1 82.94 45 ASN B O 1
ATOM 1732 N N . GLN B 1 46 ? 5.102 3.016 3.908 1 86.31 46 GLN B N 1
ATOM 1733 C CA . GLN B 1 46 ? 4.383 2.145 2.982 1 86.31 46 GLN B CA 1
ATOM 1734 C C . GLN B 1 46 ? 5.312 1.081 2.4 1 86.31 46 GLN B C 1
ATOM 1736 O O . GLN B 1 46 ? 4.93 -0.087 2.291 1 86.31 46 GLN B O 1
ATOM 1741 N N . LEU B 1 47 ? 6.441 1.5 2.07 1 92.31 47 LEU B N 1
ATOM 1742 C CA . LEU B 1 47 ? 7.434 0.551 1.574 1 92.31 47 LEU B CA 1
ATOM 1743 C C . LEU B 1 47 ? 7.727 -0.521 2.617 1 92.31 47 LEU B C 1
ATOM 1745 O O . LEU B 1 47 ? 7.77 -1.711 2.295 1 92.31 47 LEU B O 1
ATOM 1749 N N . TYR B 1 48 ? 7.848 -0.079 3.799 1 89 48 TYR B N 1
ATOM 1750 C CA . TYR B 1 48 ? 8.164 -1.004 4.883 1 89 48 TYR B CA 1
ATOM 1751 C C . TYR B 1 48 ? 7.07 -2.053 5.039 1 89 48 TYR B C 1
ATOM 1753 O O . TYR B 1 48 ? 7.359 -3.248 5.152 1 89 48 TYR B O 1
ATOM 1761 N N . TYR B 1 49 ? 5.879 -1.629 4.93 1 85.88 49 TYR B N 1
ATOM 1762 C CA . TYR B 1 49 ? 4.762 -2.535 5.168 1 85.88 49 TYR B CA 1
ATOM 1763 C C . TYR B 1 49 ? 4.543 -3.459 3.977 1 85.88 49 TYR B C 1
ATOM 1765 O O . TYR B 1 49 ? 3.918 -4.512 4.105 1 85.88 49 TYR B O 1
ATOM 1773 N N . THR B 1 50 ? 5.02 -3.072 2.859 1 94.75 50 THR B N 1
ATOM 1774 C CA . THR B 1 50 ? 4.828 -3.912 1.682 1 94.75 50 THR B CA 1
ATOM 1775 C C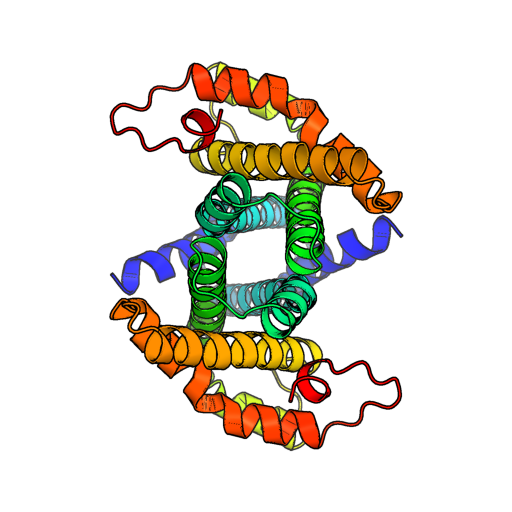 . THR B 1 50 ? 6.059 -4.781 1.429 1 94.75 50 THR B C 1
ATOM 1777 O O . THR B 1 50 ? 6.055 -5.617 0.523 1 94.75 50 THR B O 1
ATOM 1780 N N . LYS B 1 51 ? 7.062 -4.637 2.229 1 96.31 51 LYS B N 1
ATOM 1781 C CA . LYS B 1 51 ? 8.305 -5.371 2.016 1 96.31 51 LYS B CA 1
ATOM 1782 C C . LYS B 1 51 ? 8.07 -6.879 2.045 1 96.31 51 LYS B C 1
ATOM 1784 O O . LYS B 1 51 ? 8.516 -7.598 1.15 1 96.31 51 LYS B O 1
ATOM 1789 N N . SER B 1 52 ? 7.344 -7.324 3.062 1 96.56 52 SER B N 1
ATOM 1790 C CA . SER B 1 52 ? 7.09 -8.758 3.186 1 96.56 52 SER B CA 1
ATOM 1791 C C . SER B 1 52 ? 6.234 -9.266 2.029 1 96.56 52 SER B C 1
ATOM 1793 O O . SER B 1 52 ? 6.395 -10.406 1.59 1 96.56 52 SER B O 1
ATOM 1795 N N . LEU B 1 53 ? 5.352 -8.422 1.585 1 97.75 53 LEU B N 1
ATOM 1796 C CA . LEU B 1 53 ? 4.523 -8.781 0.44 1 97.75 53 LEU B CA 1
ATOM 1797 C C . LEU B 1 53 ? 5.375 -8.984 -0.808 1 97.75 53 LEU B C 1
ATOM 1799 O O . LEU B 1 53 ? 5.27 -10.008 -1.483 1 97.75 53 LEU B O 1
ATOM 1803 N N . TYR B 1 54 ? 6.254 -8.109 -1.044 1 98.5 54 TYR B N 1
ATOM 1804 C CA . TYR B 1 54 ? 7.039 -8.195 -2.27 1 98.5 54 TYR B CA 1
ATOM 1805 C C . TYR B 1 54 ? 8.141 -9.242 -2.146 1 98.5 54 TYR B C 1
ATOM 1807 O O . TYR B 1 54 ? 8.547 -9.844 -3.141 1 98.5 54 TYR B O 1
ATOM 1815 N N . LYS B 1 55 ? 8.594 -9.492 -0.936 1 98.5 55 LYS B N 1
ATOM 1816 C CA . LYS B 1 55 ? 9.492 -10.625 -0.725 1 98.5 55 LYS B CA 1
ATOM 1817 C C . LYS B 1 55 ? 8.805 -11.938 -1.074 1 98.5 55 LYS B C 1
ATOM 1819 O O . LYS B 1 55 ? 9.367 -12.773 -1.787 1 98.5 55 LYS B O 1
ATOM 1824 N N . ALA B 1 56 ? 7.582 -12.141 -0.595 1 98.38 56 ALA B N 1
ATOM 1825 C CA . ALA B 1 56 ? 6.812 -13.344 -0.903 1 98.38 56 ALA B CA 1
ATOM 1826 C C . ALA B 1 56 ? 6.539 -13.445 -2.4 1 98.38 56 ALA B C 1
ATOM 1828 O O . ALA B 1 56 ? 6.699 -14.516 -2.992 1 98.38 56 ALA B O 1
ATOM 1829 N N . ALA B 1 57 ? 6.156 -12.336 -3.004 1 98.62 57 ALA B N 1
ATOM 1830 C CA . ALA B 1 57 ? 5.863 -12.32 -4.434 1 98.62 57 ALA B CA 1
ATOM 1831 C C . ALA B 1 57 ? 7.102 -12.672 -5.25 1 98.62 57 ALA B C 1
ATOM 1833 O O . ALA B 1 57 ? 7.02 -13.438 -6.215 1 98.62 57 ALA B O 1
ATOM 1834 N N . TYR B 1 58 ? 8.195 -12.109 -4.836 1 98.62 58 TYR B N 1
ATOM 1835 C CA . TYR B 1 58 ? 9.453 -12.422 -5.504 1 98.62 58 TYR B CA 1
ATOM 1836 C C . TYR B 1 58 ? 9.742 -13.914 -5.465 1 98.62 58 TYR B C 1
ATOM 1838 O O . TYR B 1 58 ? 10.125 -14.508 -6.473 1 98.62 58 TYR B O 1
ATOM 1846 N N . ASN B 1 59 ? 9.539 -14.539 -4.328 1 98.44 59 ASN B N 1
ATOM 1847 C CA . ASN B 1 59 ? 9.883 -15.945 -4.137 1 98.44 59 ASN B CA 1
ATOM 1848 C C . ASN B 1 59 ? 8.914 -16.859 -4.883 1 98.44 59 ASN B C 1
ATOM 1850 O O . ASN B 1 59 ? 9.305 -17.938 -5.348 1 98.44 59 ASN B O 1
ATOM 1854 N N . GLU B 1 60 ? 7.715 -16.406 -5.133 1 98 60 GLU B N 1
ATOM 1855 C CA . GLU B 1 60 ? 6.691 -17.328 -5.617 1 98 60 GLU B CA 1
ATOM 1856 C C . GLU B 1 60 ? 6.363 -17.078 -7.086 1 98 60 GLU B C 1
ATOM 1858 O O . GLU B 1 60 ? 5.742 -17.906 -7.742 1 98 60 GLU B O 1
ATOM 1863 N N . VAL B 1 61 ? 6.785 -15.906 -7.59 1 97.5 61 VAL B N 1
ATOM 1864 C CA . VAL B 1 61 ? 6.328 -15.531 -8.922 1 97.5 61 VAL B CA 1
ATOM 1865 C C . VAL B 1 61 ? 6.953 -16.453 -9.961 1 97.5 61 VAL B C 1
ATOM 1867 O O . VAL B 1 61 ? 8.18 -16.531 -10.086 1 97.5 61 VAL B O 1
ATOM 1870 N N . ASN B 1 62 ? 6.102 -17.156 -10.656 1 96.25 62 ASN B N 1
ATOM 1871 C CA . ASN B 1 62 ? 6.566 -18.078 -11.695 1 96.25 62 ASN B CA 1
ATOM 1872 C C . ASN B 1 62 ? 5.602 -18.125 -12.875 1 96.25 62 ASN B C 1
ATOM 1874 O O . ASN B 1 62 ? 5.809 -18.891 -13.82 1 96.25 62 ASN B O 1
ATOM 1878 N N . LYS B 1 63 ? 4.539 -17.328 -12.781 1 95.75 63 LYS B N 1
ATOM 1879 C CA . LYS B 1 63 ? 3.582 -17.234 -13.883 1 95.75 63 LYS B CA 1
ATOM 1880 C C . LYS B 1 63 ? 3.012 -15.828 -13.992 1 95.75 63 LYS B C 1
ATOM 1882 O O . LYS B 1 63 ? 3.045 -15.062 -13.031 1 95.75 63 LYS B O 1
ATOM 1887 N N . VAL B 1 64 ? 2.594 -15.555 -15.203 1 96.69 64 VAL B N 1
ATOM 1888 C CA . VAL B 1 64 ? 1.916 -14.281 -15.445 1 96.69 64 VAL B CA 1
ATOM 1889 C C . VAL B 1 64 ? 0.462 -14.383 -14.992 1 96.69 64 VAL B C 1
ATOM 1891 O O . VAL B 1 64 ? -0.284 -15.25 -15.453 1 96.69 64 VAL B O 1
ATOM 1894 N N . THR B 1 65 ? 0.081 -13.578 -14.016 1 96.88 65 THR B N 1
ATOM 1895 C CA . THR B 1 65 ? -1.284 -13.523 -13.508 1 96.88 65 THR B CA 1
ATOM 1896 C C . THR B 1 65 ? -1.744 -12.07 -13.352 1 96.88 65 THR B C 1
ATOM 1898 O O . THR B 1 65 ? -0.925 -11.156 -13.359 1 96.88 65 THR B O 1
ATOM 1901 N N . GLN B 1 66 ? -3.041 -11.867 -13.234 1 96.62 66 GLN B N 1
ATOM 1902 C CA . GLN B 1 66 ? -3.555 -10.523 -13.008 1 96.62 66 GLN B CA 1
ATOM 1903 C C . GLN B 1 66 ? -3.082 -9.969 -11.664 1 96.62 66 GLN B C 1
ATOM 1905 O O . GLN B 1 66 ? -2.814 -8.773 -11.539 1 96.62 66 GLN B O 1
ATOM 1910 N N . THR B 1 67 ? -2.953 -10.852 -10.688 1 97.81 67 THR B N 1
ATOM 1911 C CA . THR B 1 67 ? -2.467 -10.43 -9.375 1 97.81 67 THR B CA 1
ATOM 1912 C C . THR B 1 67 ? -1.03 -9.922 -9.469 1 97.81 67 THR B C 1
ATOM 1914 O O . THR B 1 67 ? -0.708 -8.859 -8.945 1 97.81 67 THR B O 1
ATOM 1917 N N . ASN B 1 68 ? -0.222 -10.664 -10.141 1 97.94 68 ASN B N 1
ATOM 1918 C CA . ASN B 1 68 ? 1.16 -10.227 -10.305 1 97.94 68 ASN B CA 1
ATOM 1919 C C . ASN B 1 68 ? 1.249 -8.953 -11.141 1 97.94 68 ASN B C 1
ATOM 1921 O O . ASN B 1 68 ? 2.113 -8.109 -10.906 1 97.94 68 ASN B O 1
ATOM 1925 N N . ASP B 1 69 ? 0.353 -8.812 -12.141 1 97.12 69 ASP B N 1
ATOM 1926 C CA . ASP B 1 69 ? 0.302 -7.57 -12.914 1 97.12 69 ASP B CA 1
ATOM 1927 C C . ASP B 1 69 ? -0.01 -6.379 -12.008 1 97.12 69 ASP B C 1
ATOM 1929 O O . ASP B 1 69 ? 0.597 -5.316 -12.148 1 97.12 69 ASP B O 1
ATOM 1933 N N . GLN B 1 70 ? -0.943 -6.602 -11.141 1 97.25 70 GLN B N 1
ATOM 1934 C CA . GLN B 1 70 ? -1.326 -5.52 -10.242 1 97.25 70 GLN B CA 1
ATOM 1935 C C . GLN B 1 70 ? -0.249 -5.273 -9.188 1 97.25 70 GLN B C 1
ATOM 1937 O O . GLN B 1 70 ? -0.037 -4.133 -8.766 1 97.25 70 GLN B O 1
ATOM 1942 N N . LEU B 1 71 ? 0.446 -6.312 -8.711 1 98.06 71 LEU B N 1
ATOM 1943 C CA . LEU B 1 71 ? 1.587 -6.141 -7.816 1 98.06 71 LEU B CA 1
ATOM 1944 C C . LEU B 1 71 ? 2.68 -5.312 -8.484 1 98.06 71 LEU B C 1
ATOM 1946 O O . LEU B 1 71 ? 3.273 -4.434 -7.855 1 98.06 71 LEU B O 1
ATOM 1950 N N . LEU B 1 72 ? 2.932 -5.578 -9.742 1 97.81 72 LEU B N 1
ATOM 1951 C CA . LEU B 1 72 ? 3.896 -4.789 -10.5 1 97.81 72 LEU B CA 1
ATOM 1952 C C . LEU B 1 72 ? 3.477 -3.326 -10.555 1 97.81 72 LEU B C 1
ATOM 1954 O O . LEU B 1 72 ? 4.289 -2.434 -10.297 1 97.81 72 LEU B O 1
ATOM 1958 N N . SER B 1 73 ? 2.256 -3.115 -10.898 1 95.62 73 SER B N 1
ATOM 1959 C CA . SER B 1 73 ? 1.733 -1.756 -11 1 95.62 73 SER B CA 1
ATOM 1960 C C . SER B 1 73 ? 1.888 -1.004 -9.68 1 95.62 73 SER B C 1
ATOM 1962 O O . SER B 1 73 ? 2.283 0.163 -9.672 1 95.62 73 SER B O 1
ATOM 1964 N N . TYR B 1 74 ? 1.603 -1.677 -8.625 1 95.25 74 TYR B N 1
ATOM 1965 C CA . TYR B 1 74 ? 1.67 -1.027 -7.32 1 95.25 74 TYR B CA 1
ATOM 1966 C C . TYR B 1 74 ? 3.115 -0.755 -6.918 1 95.25 74 TYR B C 1
ATOM 1968 O O . TYR B 1 74 ? 3.424 0.306 -6.371 1 95.25 74 TYR B O 1
ATOM 1976 N N . ALA B 1 75 ? 3.959 -1.688 -7.148 1 96.56 75 ALA B N 1
ATOM 1977 C CA . ALA B 1 75 ? 5.371 -1.494 -6.832 1 96.56 75 ALA B CA 1
ATOM 1978 C C . ALA B 1 75 ? 5.945 -0.298 -7.59 1 96.56 75 ALA B C 1
ATOM 1980 O O . ALA B 1 75 ? 6.656 0.528 -7.012 1 96.56 75 ALA B O 1
ATOM 1981 N N . THR B 1 76 ? 5.625 -0.231 -8.867 1 95.25 76 THR B N 1
ATOM 1982 C CA . THR B 1 76 ? 6.164 0.857 -9.672 1 95.25 76 THR B CA 1
ATOM 1983 C C . THR B 1 76 ? 5.551 2.191 -9.258 1 95.25 76 THR B C 1
ATOM 1985 O O . THR B 1 76 ? 6.215 3.23 -9.312 1 95.25 76 THR B O 1
ATOM 1988 N N . PHE B 1 77 ? 4.355 2.16 -8.891 1 90.75 77 PHE B N 1
ATOM 1989 C CA . PHE B 1 77 ? 3.715 3.367 -8.383 1 90.75 77 PHE B CA 1
ATOM 1990 C C . PHE B 1 77 ? 4.41 3.861 -7.117 1 90.75 77 PHE B C 1
ATOM 1992 O O . PHE B 1 77 ? 4.652 5.059 -6.965 1 90.75 77 PHE B O 1
ATOM 1999 N N . LEU B 1 78 ? 4.684 2.936 -6.176 1 91.94 78 LEU B N 1
ATOM 2000 C CA . LEU B 1 78 ? 5.352 3.311 -4.934 1 91.94 78 LEU B CA 1
ATOM 2001 C C . LEU B 1 78 ? 6.695 3.969 -5.219 1 91.94 78 LEU B C 1
ATOM 2003 O O . LEU B 1 78 ? 7.027 4.996 -4.621 1 91.94 78 LEU B O 1
ATOM 2007 N N . MET B 1 79 ? 7.391 3.455 -6.164 1 93.19 79 MET B N 1
ATOM 2008 C CA . MET B 1 79 ? 8.695 4.004 -6.523 1 93.19 79 MET B CA 1
ATOM 2009 C C . MET B 1 79 ? 8.555 5.367 -7.184 1 93.19 79 MET B C 1
ATOM 2011 O O . MET B 1 79 ? 9.328 6.285 -6.902 1 93.19 79 MET B O 1
ATOM 2015 N N . TYR B 1 80 ? 7.605 5.438 -8.031 1 90.31 80 TYR B N 1
ATOM 2016 C CA . TYR B 1 80 ? 7.332 6.703 -8.703 1 90.31 80 TYR B CA 1
ATOM 2017 C C . TYR B 1 80 ? 6.996 7.793 -7.691 1 90.31 80 TYR B C 1
ATOM 2019 O O . TYR B 1 80 ? 7.457 8.93 -7.816 1 90.31 80 TYR B O 1
ATOM 2027 N N . ALA B 1 81 ? 6.199 7.434 -6.715 1 88.12 81 ALA B N 1
ATOM 2028 C CA . ALA B 1 81 ? 5.82 8.375 -5.668 1 88.12 81 ALA B CA 1
ATOM 2029 C C . ALA B 1 81 ? 7.043 8.852 -4.887 1 88.12 81 ALA B C 1
ATOM 2031 O O . ALA B 1 81 ? 7.18 10.047 -4.605 1 88.12 81 ALA B O 1
ATOM 2032 N N . VAL B 1 82 ? 7.938 7.992 -4.555 1 91.75 82 VAL B N 1
ATOM 2033 C CA . VAL B 1 82 ? 9.164 8.328 -3.834 1 91.75 82 VAL B CA 1
ATOM 2034 C C . VAL B 1 82 ? 10 9.289 -4.672 1 91.75 82 VAL B C 1
ATOM 2036 O O . VAL B 1 82 ? 10.406 10.352 -4.191 1 91.75 82 VAL B O 1
ATOM 2039 N N . ASN B 1 83 ? 10.18 8.961 -5.91 1 91.06 83 ASN B N 1
ATOM 2040 C CA . ASN B 1 83 ? 10.969 9.797 -6.805 1 91.06 83 ASN B CA 1
ATOM 2041 C C . ASN B 1 83 ? 10.367 11.195 -6.949 1 91.06 83 ASN B C 1
ATOM 2043 O O . ASN B 1 83 ? 11.086 12.195 -6.93 1 91.06 83 ASN B O 1
ATOM 2047 N N . THR B 1 84 ? 9.117 11.164 -7.113 1 88.94 84 THR B N 1
ATOM 2048 C CA . THR B 1 84 ? 8.414 12.43 -7.285 1 88.94 84 THR B CA 1
ATOM 2049 C C . THR B 1 84 ? 8.578 13.32 -6.055 1 88.94 84 THR B C 1
ATOM 2051 O O . THR B 1 84 ? 8.773 14.531 -6.18 1 88.94 84 THR B O 1
ATOM 2054 N N . THR B 1 85 ? 8.516 12.734 -4.891 1 88.69 85 THR B N 1
ATOM 2055 C CA . THR B 1 85 ? 8.664 13.508 -3.662 1 88.69 85 THR B CA 1
ATOM 2056 C C . THR B 1 85 ? 10.094 14.016 -3.516 1 88.69 85 THR B C 1
ATOM 2058 O O . THR B 1 85 ? 10.32 15.148 -3.096 1 88.69 85 THR B O 1
ATOM 2061 N N . TYR B 1 86 ? 11.023 13.25 -3.826 1 92 86 TYR B N 1
ATOM 2062 C CA . TYR B 1 86 ? 12.406 13.703 -3.84 1 92 86 TYR B CA 1
ATOM 2063 C C . TYR B 1 86 ? 12.578 14.906 -4.762 1 92 86 TYR B C 1
ATOM 2065 O O . TYR B 1 86 ? 13.188 15.906 -4.379 1 92 86 TYR B O 1
ATOM 2073 N N . ASP B 1 87 ? 11.969 14.852 -5.938 1 88.56 87 ASP B N 1
ATOM 2074 C CA . ASP B 1 87 ? 12.031 15.953 -6.895 1 88.56 87 ASP B CA 1
ATOM 2075 C C . ASP B 1 87 ? 11.391 17.219 -6.32 1 88.56 87 ASP B C 1
ATOM 2077 O O . ASP B 1 87 ? 11.93 18.312 -6.469 1 88.56 87 ASP B O 1
ATOM 2081 N N . SER B 1 88 ? 10.344 16.984 -5.66 1 84.25 88 SER B N 1
ATOM 2082 C CA . SER B 1 88 ? 9.625 18.125 -5.09 1 84.25 88 SER B CA 1
ATOM 2083 C C . SER B 1 88 ? 10.422 18.797 -3.98 1 84.25 88 SER B C 1
ATOM 2085 O O . SER B 1 88 ? 10.281 19.984 -3.74 1 84.25 88 SER B O 1
ATOM 2087 N N . LEU B 1 89 ? 11.266 18.016 -3.33 1 89.31 89 LEU B N 1
ATOM 2088 C CA . LEU B 1 89 ? 12.133 18.516 -2.273 1 89.31 89 LEU B CA 1
ATOM 2089 C C . LEU B 1 89 ? 13.43 19.078 -2.855 1 89.31 89 LEU B C 1
ATOM 2091 O O . LEU B 1 89 ? 14.289 19.562 -2.115 1 89.31 89 LEU B O 1
ATOM 2095 N N . ASP B 1 90 ? 13.469 19.016 -4.152 1 92.06 90 ASP B N 1
ATOM 2096 C CA . ASP B 1 90 ? 14.664 19.438 -4.871 1 92.06 90 ASP B CA 1
ATOM 2097 C C . ASP B 1 90 ? 15.898 18.688 -4.391 1 92.06 90 ASP B C 1
ATOM 2099 O O . ASP B 1 90 ? 16.953 19.281 -4.172 1 92.06 90 ASP B O 1
ATOM 2103 N N . ILE B 1 91 ? 15.727 17.391 -4.035 1 93.94 91 ILE B N 1
ATOM 2104 C CA . ILE B 1 91 ? 16.797 16.469 -3.689 1 93.94 91 ILE B CA 1
ATOM 2105 C C . ILE B 1 91 ? 16.859 15.352 -4.734 1 93.94 91 ILE B C 1
ATOM 2107 O O . ILE B 1 91 ? 15.828 14.797 -5.129 1 93.94 91 ILE B O 1
ATOM 2111 N N . LYS B 1 92 ? 18 15.141 -5.207 1 94.5 92 LYS B N 1
ATOM 2112 C CA . LYS B 1 92 ? 18.156 13.984 -6.082 1 94.5 92 LYS B CA 1
ATOM 2113 C C . LYS B 1 92 ? 18.328 12.695 -5.277 1 94.5 92 LYS B C 1
ATOM 2115 O O . LYS B 1 92 ? 19.188 12.609 -4.398 1 94.5 92 LYS B O 1
ATOM 2120 N N . LEU B 1 93 ? 17.5 11.719 -5.602 1 96 93 LEU B N 1
ATOM 2121 C CA . LEU B 1 93 ? 17.594 10.438 -4.906 1 96 93 LEU B CA 1
ATOM 2122 C C . LEU B 1 93 ? 19.016 9.867 -5 1 96 93 LEU B C 1
ATOM 2124 O O . LEU B 1 93 ? 19.547 9.352 -4.016 1 96 93 LEU B O 1
ATOM 2128 N N . ASN B 1 94 ? 19.578 10.008 -6.141 1 96.56 94 ASN B N 1
ATOM 2129 C CA . ASN B 1 94 ? 20.938 9.539 -6.352 1 96.56 94 ASN B CA 1
ATOM 2130 C C . ASN B 1 94 ? 21.906 10.156 -5.352 1 96.56 94 ASN B C 1
ATOM 2132 O O . ASN B 1 94 ? 22.797 9.477 -4.824 1 96.56 94 ASN B O 1
ATOM 2136 N N . ASP B 1 95 ? 21.797 11.406 -5.055 1 96.62 95 ASP B N 1
ATOM 2137 C CA . ASP B 1 95 ? 22.656 12.102 -4.102 1 96.62 95 ASP B CA 1
ATOM 2138 C C . ASP B 1 95 ? 22.391 11.617 -2.678 1 96.62 95 ASP B C 1
ATOM 2140 O O . ASP B 1 95 ? 23.328 11.484 -1.884 1 96.62 95 ASP B O 1
ATOM 2144 N N . ASP B 1 96 ? 21.172 11.422 -2.354 1 97.31 96 ASP B N 1
ATOM 2145 C CA . ASP B 1 96 ? 20.844 10.906 -1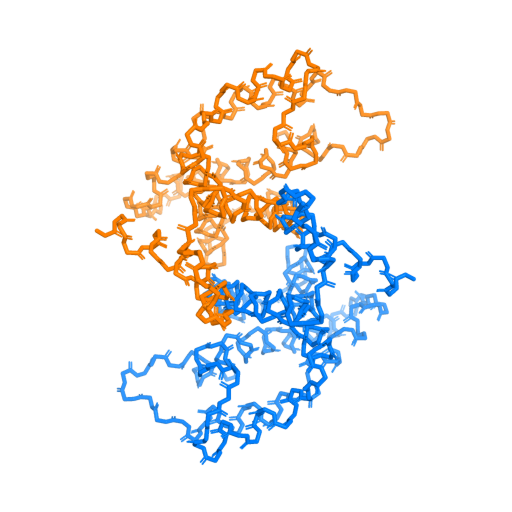.029 1 97.31 96 ASP B CA 1
ATOM 2146 C C . ASP B 1 96 ? 21.438 9.516 -0.807 1 97.31 96 ASP B C 1
ATOM 2148 O O . ASP B 1 96 ? 21.891 9.203 0.298 1 97.31 96 ASP B O 1
ATOM 2152 N N . LEU B 1 97 ? 21.422 8.727 -1.836 1 97.69 97 LEU B N 1
ATOM 2153 C CA . LEU B 1 97 ? 22.031 7.41 -1.763 1 97.69 97 LEU B CA 1
ATOM 2154 C C . LEU B 1 97 ? 23.531 7.527 -1.497 1 97.69 97 LEU B C 1
ATOM 2156 O O . LEU B 1 97 ? 24.109 6.719 -0.761 1 97.69 97 LEU B O 1
ATOM 2160 N N . ASP B 1 98 ? 24.141 8.492 -2.098 1 97.06 98 ASP B N 1
ATOM 2161 C CA . ASP B 1 98 ? 25.562 8.727 -1.832 1 97.06 98 ASP B CA 1
ATOM 2162 C C . ASP B 1 98 ? 25.797 9.047 -0.358 1 97.06 98 ASP B C 1
ATOM 2164 O O . ASP B 1 98 ? 26.797 8.625 0.22 1 97.06 98 ASP B O 1
ATOM 2168 N N . LEU B 1 99 ? 24.891 9.773 0.19 1 96.88 99 LEU B N 1
ATOM 2169 C CA . LEU B 1 99 ? 25 10.078 1.613 1 96.88 99 LEU B CA 1
ATOM 2170 C C . LEU B 1 99 ? 24.906 8.805 2.451 1 96.88 99 LEU B C 1
ATOM 2172 O O . LEU B 1 99 ? 25.688 8.602 3.373 1 96.88 99 LEU B O 1
ATOM 2176 N N . ILE B 1 100 ? 23.984 7.926 2.113 1 95.06 100 ILE B N 1
ATOM 2177 C CA . ILE B 1 100 ? 23.828 6.66 2.822 1 95.06 100 ILE B CA 1
ATOM 2178 C C . ILE B 1 100 ? 25.109 5.844 2.709 1 95.06 100 ILE B C 1
ATOM 2180 O O . ILE B 1 100 ? 25.609 5.312 3.707 1 95.06 100 ILE B O 1
ATOM 2184 N N . ALA B 1 101 ? 25.625 5.805 1.559 1 95.38 101 ALA B N 1
ATOM 2185 C CA . ALA B 1 101 ? 26.812 5.008 1.278 1 95.38 101 ALA B CA 1
ATOM 2186 C C . ALA B 1 101 ? 28 5.488 2.1 1 95.38 101 ALA B C 1
ATOM 2188 O O . ALA B 1 101 ? 28.859 4.691 2.502 1 95.38 101 ALA B O 1
ATOM 2189 N N . SER B 1 102 ? 28.047 6.75 2.395 1 95.19 102 SER B N 1
ATOM 2190 C CA . SER B 1 102 ? 29.172 7.34 3.107 1 95.19 102 SER B CA 1
ATOM 2191 C C . SER B 1 102 ? 28.906 7.434 4.602 1 95.19 102 SER B C 1
ATOM 2193 O O . SER B 1 102 ? 29.672 8.039 5.348 1 95.19 102 SER B O 1
ATOM 2195 N N . GLY B 1 103 ? 27.781 6.977 5.055 1 91.88 103 GLY B N 1
ATOM 2196 C CA . GLY B 1 103 ? 27.438 6.984 6.469 1 91.88 103 GLY B CA 1
ATOM 2197 C C . GLY B 1 103 ? 26.969 8.344 6.965 1 91.88 103 GLY B C 1
ATOM 2198 O O . GLY B 1 103 ? 27 8.609 8.164 1 91.88 103 GLY B O 1
ATOM 2199 N N . GLN B 1 104 ? 26.594 9.172 6.07 1 94.19 104 GLN B N 1
ATOM 2200 C CA . GLN B 1 104 ? 26.094 10.492 6.434 1 94.19 104 GLN B CA 1
ATOM 2201 C C . GLN B 1 104 ? 24.578 10.484 6.594 1 94.19 104 GLN B C 1
ATOM 2203 O O . GLN B 1 104 ? 23.922 9.523 6.215 1 94.19 104 GLN B O 1
ATOM 2208 N N . LYS B 1 105 ? 24.094 11.523 7.113 1 93.38 105 LYS B N 1
ATOM 2209 C CA . LYS B 1 105 ? 22.641 11.648 7.301 1 93.38 105 LYS B CA 1
ATOM 2210 C C . LYS B 1 105 ? 21.922 11.773 5.961 1 93.38 105 LYS B C 1
ATOM 2212 O O . LYS B 1 105 ? 22.281 12.617 5.133 1 93.38 105 LYS B O 1
ATOM 2217 N N . SER B 1 106 ? 21.031 10.914 5.703 1 94.94 106 SER B N 1
ATOM 2218 C CA . SER B 1 106 ? 20.203 10.867 4.504 1 94.94 106 SER B CA 1
ATOM 2219 C C . SER B 1 106 ? 18.719 10.93 4.852 1 94.94 106 SER B C 1
ATOM 2221 O O . SER B 1 106 ? 18.344 10.742 6.012 1 94.94 106 SER B O 1
ATOM 2223 N N . LYS B 1 107 ? 17.953 11.312 3.924 1 93.62 107 LYS B N 1
ATOM 2224 C CA . LYS B 1 107 ? 16.5 11.281 4.109 1 93.62 107 LYS B CA 1
ATOM 2225 C C . LYS B 1 107 ? 16 9.844 4.23 1 93.62 107 LYS B C 1
ATOM 2227 O O . LYS B 1 107 ? 15.117 9.555 5.043 1 93.62 107 LYS B O 1
ATOM 2232 N N . MET B 1 108 ? 16.531 8.984 3.445 1 94 108 MET B N 1
ATOM 2233 C CA . MET B 1 108 ? 16.078 7.598 3.396 1 94 108 MET B CA 1
ATOM 2234 C C . MET B 1 108 ? 16.828 6.746 4.422 1 94 108 MET B C 1
ATOM 2236 O O . MET B 1 108 ? 18.047 6.848 4.555 1 94 108 MET B O 1
ATOM 2240 N N . SER B 1 109 ? 16.047 5.988 5.156 1 90.62 109 SER B N 1
ATOM 2241 C CA . SER B 1 109 ? 16.641 5.047 6.098 1 90.62 109 SER B CA 1
ATOM 2242 C C . SER B 1 109 ? 17.094 3.768 5.398 1 90.62 109 SER B C 1
ATOM 2244 O O . SER B 1 109 ? 16.641 3.475 4.285 1 90.62 109 SER B O 1
ATOM 2246 N N . ILE B 1 110 ? 17.828 2.934 6.066 1 93.75 110 ILE B N 1
ATOM 2247 C CA . ILE B 1 110 ? 18.297 1.655 5.539 1 93.75 110 ILE B CA 1
ATOM 2248 C C . ILE B 1 110 ? 17.109 0.706 5.371 1 93.75 110 ILE B C 1
ATOM 2250 O O . ILE B 1 110 ? 17.062 -0.079 4.422 1 93.75 110 ILE B O 1
ATOM 2254 N N . ASP B 1 111 ? 16.172 0.864 6.273 1 93.06 111 ASP B N 1
ATOM 2255 C CA . ASP B 1 111 ? 14.992 0.016 6.18 1 93.06 111 ASP B CA 1
ATOM 2256 C C . ASP B 1 111 ? 14.195 0.329 4.918 1 93.06 111 ASP B C 1
ATOM 2258 O O . ASP B 1 111 ? 13.711 -0.581 4.242 1 93.06 111 ASP B O 1
ATOM 2262 N N . ALA B 1 112 ? 14.039 1.611 4.691 1 95.06 112 ALA B N 1
ATOM 2263 C CA . ALA B 1 112 ? 13.336 2.014 3.475 1 95.06 112 ALA B CA 1
ATOM 2264 C C . ALA B 1 112 ? 14.094 1.578 2.229 1 95.06 112 ALA B C 1
ATOM 2266 O O . ALA B 1 112 ? 13.5 1.118 1.254 1 95.06 112 ALA B O 1
ATOM 2267 N N . LEU B 1 113 ? 15.383 1.694 2.289 1 96.88 113 LEU B N 1
ATOM 2268 C CA . LEU B 1 113 ? 16.219 1.279 1.172 1 96.88 113 LEU B CA 1
ATOM 2269 C C . LEU B 1 113 ? 16.109 -0.223 0.934 1 96.88 113 LEU B C 1
ATOM 2271 O O . LEU B 1 113 ? 16.047 -0.67 -0.214 1 96.88 113 LEU B O 1
ATOM 2275 N N . ASP B 1 114 ? 16.109 -0.979 1.966 1 97.75 114 ASP B N 1
ATOM 2276 C CA . ASP B 1 114 ? 15.922 -2.424 1.878 1 97.75 114 ASP B CA 1
ATOM 2277 C C . ASP B 1 114 ? 14.594 -2.768 1.218 1 97.75 114 ASP B C 1
ATOM 2279 O O . ASP B 1 114 ? 14.531 -3.645 0.354 1 97.75 114 ASP B O 1
ATOM 2283 N N . SER B 1 115 ? 13.547 -2.076 1.621 1 97.44 115 SER B N 1
ATOM 2284 C CA . SER B 1 115 ? 12.219 -2.301 1.057 1 97.44 115 SER B CA 1
ATOM 2285 C C . SER B 1 115 ? 12.188 -1.971 -0.432 1 97.44 115 SER B C 1
ATOM 2287 O O . SER B 1 115 ? 11.578 -2.693 -1.222 1 97.44 115 SER B O 1
ATOM 2289 N N . LEU B 1 116 ? 12.82 -0.875 -0.747 1 97.31 116 LEU B N 1
ATOM 2290 C CA . LEU B 1 116 ? 12.922 -0.471 -2.145 1 97.31 116 LEU B CA 1
ATOM 2291 C C . LEU B 1 116 ? 13.656 -1.523 -2.965 1 97.31 116 LEU B C 1
ATOM 2293 O O . LEU B 1 116 ? 13.227 -1.868 -4.07 1 97.31 116 LEU B O 1
ATOM 2297 N N . CYS B 1 117 ? 14.711 -2.021 -2.451 1 98.12 117 CYS B N 1
ATOM 2298 C CA . CYS B 1 117 ? 15.516 -3.049 -3.111 1 98.12 117 CYS B CA 1
ATOM 2299 C C . CYS B 1 117 ? 14.688 -4.312 -3.346 1 98.12 117 CYS B C 1
ATOM 2301 O O . CYS B 1 117 ? 14.719 -4.883 -4.438 1 98.12 117 CYS B O 1
ATOM 2303 N N . VAL B 1 118 ? 13.93 -4.734 -2.363 1 98.56 118 VAL B N 1
ATOM 2304 C CA . VAL B 1 118 ? 13.117 -5.938 -2.453 1 98.56 118 VAL B CA 1
ATOM 2305 C C . VAL B 1 118 ? 12.047 -5.762 -3.531 1 98.56 118 VAL B C 1
ATOM 2307 O O . VAL B 1 118 ? 11.867 -6.633 -4.383 1 98.56 118 VAL B O 1
ATOM 2310 N N . SER B 1 119 ? 11.398 -4.648 -3.498 1 98.25 119 SER B N 1
ATOM 2311 C CA . SER B 1 119 ? 10.375 -4.367 -4.496 1 98.25 119 SER B CA 1
ATOM 2312 C C . SER B 1 119 ? 10.961 -4.344 -5.902 1 98.25 119 SER B C 1
ATOM 2314 O O . SER B 1 119 ? 10.367 -4.875 -6.84 1 98.25 119 SER B O 1
ATOM 2316 N N . ASN B 1 120 ? 12.094 -3.754 -6.043 1 98 120 ASN B N 1
ATOM 2317 C CA . ASN B 1 120 ? 12.758 -3.664 -7.344 1 98 120 ASN B CA 1
ATOM 2318 C C . ASN B 1 120 ? 13.156 -5.039 -7.863 1 98 120 ASN B C 1
ATOM 2320 O O . ASN B 1 120 ? 13.07 -5.305 -9.062 1 98 120 ASN B O 1
ATOM 2324 N N . LYS B 1 121 ? 13.602 -5.859 -6.977 1 98.31 121 LYS B N 1
ATOM 2325 C CA . LYS B 1 121 ? 13.945 -7.215 -7.402 1 98.31 121 LYS B CA 1
ATOM 2326 C C . LYS B 1 121 ? 12.719 -7.953 -7.922 1 98.31 121 LYS B C 1
ATOM 2328 O O . LYS B 1 121 ? 12.805 -8.703 -8.898 1 98.31 121 LYS B O 1
ATOM 2333 N N . TYR B 1 122 ? 11.625 -7.738 -7.254 1 98.75 122 TYR B N 1
ATOM 2334 C CA . TYR B 1 122 ? 10.383 -8.312 -7.766 1 98.75 122 TYR B CA 1
ATOM 2335 C C . TYR B 1 122 ? 10.055 -7.758 -9.141 1 98.75 122 TYR B C 1
ATOM 2337 O O . TYR B 1 122 ? 9.695 -8.508 -10.055 1 98.75 122 TYR B O 1
ATOM 2345 N N . ILE B 1 123 ? 10.141 -6.41 -9.297 1 98.31 123 ILE B N 1
ATOM 2346 C CA . ILE B 1 123 ? 9.852 -5.758 -10.57 1 98.31 123 ILE B CA 1
ATOM 2347 C C . ILE B 1 123 ? 10.703 -6.379 -11.672 1 98.31 123 ILE B C 1
ATOM 2349 O O . ILE B 1 123 ? 10.18 -6.773 -12.719 1 98.31 123 ILE B O 1
ATOM 2353 N N . GLU B 1 124 ? 11.953 -6.516 -11.453 1 97.75 124 GLU B N 1
ATOM 2354 C CA . GLU B 1 124 ? 12.883 -7.055 -12.445 1 97.75 124 GLU B CA 1
ATOM 2355 C C . GLU B 1 124 ? 12.516 -8.492 -12.82 1 97.75 124 GLU B C 1
ATOM 2357 O O . GLU B 1 124 ? 12.43 -8.828 -14 1 97.75 124 GLU B O 1
ATOM 2362 N N . LYS B 1 125 ? 12.336 -9.273 -11.836 1 97.88 125 LYS B N 1
ATOM 2363 C CA . LYS B 1 125 ? 12.031 -10.688 -12.062 1 97.88 125 LYS B CA 1
ATOM 2364 C C . LYS B 1 125 ? 10.727 -10.852 -12.844 1 97.88 125 LYS B C 1
ATOM 2366 O O . LYS B 1 125 ? 10.648 -11.672 -13.758 1 97.88 125 LYS B O 1
ATOM 2371 N N . TYR B 1 126 ? 9.766 -10.07 -12.445 1 98.19 126 TYR B N 1
ATOM 2372 C CA . TYR B 1 126 ? 8.453 -10.242 -13.062 1 98.19 126 TYR B CA 1
ATOM 2373 C C . TYR B 1 126 ? 8.445 -9.711 -14.492 1 98.19 126 TYR B C 1
ATOM 2375 O O . TYR B 1 126 ? 7.812 -10.289 -15.375 1 98.19 126 TYR B O 1
ATOM 2383 N N . ILE B 1 127 ? 9.109 -8.648 -14.742 1 97.25 127 ILE B N 1
ATOM 2384 C CA . ILE B 1 127 ? 9.211 -8.117 -16.094 1 97.25 127 ILE B CA 1
ATOM 2385 C C . ILE B 1 127 ? 9.883 -9.148 -17 1 97.25 127 ILE B C 1
ATOM 2387 O O . ILE B 1 127 ? 9.422 -9.391 -18.125 1 97.25 127 ILE B O 1
ATOM 2391 N N . LYS B 1 128 ? 10.906 -9.766 -16.531 1 96.56 128 LYS B N 1
ATOM 2392 C CA . LYS B 1 128 ? 11.594 -10.805 -17.297 1 96.56 128 LYS B CA 1
ATOM 2393 C C . LYS B 1 128 ? 10.672 -11.984 -17.578 1 96.56 128 LYS B C 1
ATOM 2395 O O . LYS B 1 128 ? 10.688 -12.539 -18.688 1 96.56 128 LYS B O 1
ATOM 2400 N N . LEU B 1 129 ? 9.938 -12.328 -16.547 1 97.88 129 LEU B N 1
ATOM 2401 C CA . LEU B 1 129 ? 8.984 -13.422 -16.703 1 97.88 129 LEU B CA 1
ATOM 2402 C C . LEU B 1 129 ? 7.961 -13.102 -17.781 1 97.88 129 LEU B C 1
ATOM 2404 O O . LEU B 1 129 ? 7.629 -13.953 -18.609 1 97.88 129 LEU B O 1
ATOM 2408 N N . LYS B 1 130 ? 7.469 -11.891 -17.781 1 97.31 130 LYS B N 1
ATOM 2409 C CA . LYS B 1 130 ? 6.492 -11.477 -18.781 1 97.31 130 LYS B CA 1
ATOM 2410 C C . LYS B 1 130 ? 7.098 -11.5 -20.188 1 97.31 130 LYS B C 1
ATOM 2412 O O . LYS B 1 130 ? 6.461 -11.969 -21.141 1 97.31 130 LYS B O 1
ATOM 2417 N N . GLU B 1 131 ? 8.266 -11.062 -20.297 1 95.44 131 GLU B N 1
ATOM 2418 C CA . GLU B 1 131 ? 8.953 -11.062 -21.578 1 95.44 131 GLU B CA 1
ATOM 2419 C C . GLU B 1 131 ? 9.18 -12.484 -22.078 1 95.44 131 GLU B C 1
ATOM 2421 O O . GLU B 1 131 ? 8.945 -12.781 -23.25 1 95.44 131 GLU B O 1
ATOM 2426 N N . LYS B 1 132 ? 9.602 -13.336 -21.234 1 96.44 132 LYS B N 1
ATOM 2427 C CA . LYS B 1 132 ? 9.859 -14.727 -21.594 1 96.44 132 LYS B CA 1
ATOM 2428 C C . LYS B 1 132 ? 8.586 -15.422 -22.062 1 96.44 132 LYS B C 1
ATOM 2430 O O . LYS B 1 132 ? 8.641 -16.281 -22.953 1 96.44 132 LYS B O 1
ATOM 2435 N N . ASN B 1 133 ? 7.465 -15.008 -21.5 1 96 133 ASN B N 1
ATOM 2436 C CA . ASN B 1 133 ? 6.191 -15.633 -21.828 1 96 133 ASN B CA 1
ATOM 2437 C C . ASN B 1 133 ? 5.496 -14.922 -22.984 1 96 133 ASN B C 1
ATOM 2439 O O . ASN B 1 133 ? 4.398 -15.312 -23.391 1 96 133 ASN B O 1
ATOM 2443 N N . GLY B 1 134 ? 6.059 -13.875 -23.469 1 94.5 134 GLY B N 1
ATOM 2444 C CA . GLY B 1 134 ? 5.48 -13.125 -24.562 1 94.5 134 GLY B CA 1
ATOM 2445 C C . GLY B 1 134 ? 4.281 -12.289 -24.156 1 94.5 134 GLY B C 1
ATOM 2446 O O . GLY B 1 134 ? 3.439 -11.945 -24.984 1 94.5 134 GLY B O 1
ATOM 2447 N N . SER B 1 135 ? 4.199 -12.094 -22.859 1 94.56 135 SER B N 1
ATOM 2448 C CA . SER B 1 135 ? 3.094 -11.289 -22.359 1 94.56 135 SER B CA 1
ATOM 2449 C C . SER B 1 135 ? 3.359 -9.797 -22.562 1 94.56 135 SER B C 1
ATOM 2451 O O . SER B 1 135 ? 4.484 -9.336 -22.359 1 94.56 135 SER B O 1
ATOM 2453 N N . GLU B 1 136 ? 2.311 -9.195 -22.844 1 92.69 136 GLU B N 1
ATOM 2454 C CA . GLU B 1 136 ? 2.434 -7.762 -23.094 1 92.69 136 GLU B CA 1
ATOM 2455 C C . GLU B 1 136 ? 2.641 -6.992 -21.797 1 92.69 136 GLU B C 1
ATOM 2457 O O . GLU B 1 136 ? 2.018 -7.305 -20.781 1 92.69 136 GLU B O 1
ATOM 2462 N N . ILE B 1 137 ? 3.516 -6.074 -21.922 1 92.31 137 ILE B N 1
ATOM 2463 C CA . ILE B 1 137 ? 3.725 -5.082 -20.875 1 92.31 137 ILE B CA 1
ATOM 2464 C C . ILE B 1 137 ? 3.352 -3.695 -21.391 1 92.31 137 ILE B C 1
ATOM 2466 O O . ILE B 1 137 ? 3.838 -3.266 -22.438 1 92.31 137 ILE B O 1
ATOM 2470 N N . SER B 1 138 ? 2.486 -3.059 -20.719 1 90.62 138 SER B N 1
ATOM 2471 C CA . SER B 1 138 ? 2.088 -1.728 -21.156 1 90.62 138 SER B CA 1
ATOM 2472 C C . SER B 1 138 ? 3.281 -0.781 -21.203 1 90.62 138 SER B C 1
ATOM 2474 O O . SER B 1 138 ? 4.242 -0.941 -20.453 1 90.62 138 SER B O 1
ATOM 2476 N N . ALA B 1 139 ? 3.234 0.229 -22.062 1 90.56 139 ALA B N 1
ATOM 2477 C CA . ALA B 1 139 ? 4.301 1.221 -22.172 1 90.56 139 ALA B CA 1
ATOM 2478 C C . ALA B 1 139 ? 4.543 1.931 -20.844 1 90.56 139 ALA B C 1
ATOM 2480 O O . ALA B 1 139 ? 5.691 2.16 -20.453 1 90.56 139 ALA B O 1
ATOM 2481 N N . LYS B 1 140 ? 3.482 2.197 -20.172 1 89.56 140 LYS B N 1
ATOM 2482 C CA . LYS B 1 140 ? 3.586 2.883 -18.891 1 89.56 140 LYS B CA 1
ATOM 2483 C C . LYS B 1 140 ? 4.297 2.014 -17.859 1 89.56 140 LYS B C 1
ATOM 2485 O O . LYS B 1 140 ? 5.176 2.49 -17.141 1 89.56 140 LYS B O 1
ATOM 2490 N N . ALA B 1 141 ? 3.9 0.773 -17.828 1 90.38 141 ALA B N 1
ATOM 2491 C CA . ALA B 1 141 ? 4.535 -0.149 -16.891 1 90.38 141 ALA B CA 1
ATOM 2492 C C . ALA B 1 141 ? 6.02 -0.311 -17.203 1 90.38 141 ALA B C 1
ATOM 2494 O O . ALA B 1 141 ? 6.848 -0.385 -16.297 1 90.38 141 ALA B O 1
ATOM 2495 N N . LYS B 1 142 ? 6.363 -0.343 -18.406 1 93 142 LYS B N 1
ATOM 2496 C CA . LYS B 1 142 ? 7.754 -0.462 -18.828 1 93 142 LYS B CA 1
ATOM 2497 C C . LYS B 1 142 ? 8.562 0.765 -18.422 1 93 142 LYS B C 1
ATOM 2499 O O . LYS B 1 142 ? 9.672 0.638 -17.891 1 93 142 LYS B O 1
ATOM 2504 N N . GLU B 1 143 ? 8.023 1.893 -18.703 1 93.19 143 GLU B N 1
ATOM 2505 C CA . GLU B 1 143 ? 8.695 3.143 -18.359 1 93.19 143 GLU B CA 1
ATOM 2506 C C . GLU B 1 143 ? 8.906 3.26 -16.844 1 93.19 143 GLU B C 1
ATOM 2508 O O . GLU B 1 143 ? 10.008 3.553 -16.391 1 93.19 143 GLU B O 1
ATOM 2513 N N . LEU B 1 144 ? 7.863 2.969 -16.125 1 92.31 144 LEU B N 1
ATOM 2514 C CA . LEU B 1 144 ? 7.945 3.066 -14.672 1 92.31 144 LEU B CA 1
ATOM 2515 C C . LEU B 1 144 ? 8.922 2.037 -14.109 1 92.31 144 LEU B C 1
ATOM 2517 O O . LEU B 1 144 ? 9.641 2.316 -13.148 1 92.31 144 LEU B O 1
ATOM 2521 N N . SER B 1 145 ? 8.906 0.903 -14.664 1 95.38 145 SER B N 1
ATOM 2522 C CA . SER B 1 145 ? 9.836 -0.129 -14.219 1 95.38 145 SER B CA 1
ATOM 2523 C C . SER B 1 145 ? 11.281 0.288 -14.469 1 95.38 145 SER B C 1
ATOM 2525 O O . SER B 1 145 ? 12.141 0.1 -13.609 1 95.38 145 SER B O 1
ATOM 2527 N N . LYS B 1 146 ? 11.508 0.824 -15.633 1 95.19 146 LYS B N 1
ATOM 2528 C CA . LYS B 1 146 ? 12.844 1.301 -15.961 1 95.19 146 LYS B CA 1
ATOM 2529 C C . LYS B 1 146 ? 13.305 2.377 -14.977 1 95.19 146 LYS B C 1
ATOM 2531 O O . LYS B 1 146 ? 14.445 2.361 -14.516 1 95.19 146 LYS B O 1
ATOM 2536 N N . GLU B 1 147 ? 12.445 3.258 -14.758 1 92.88 147 GLU B N 1
ATOM 2537 C CA . GLU B 1 147 ? 12.75 4.32 -13.805 1 92.88 147 GLU B CA 1
ATOM 2538 C C . GLU B 1 147 ? 13.062 3.754 -12.422 1 92.88 147 GLU B C 1
ATOM 2540 O O . GLU B 1 147 ? 13.984 4.219 -11.75 1 92.88 147 GLU B O 1
ATOM 2545 N N . ALA B 1 148 ? 12.273 2.805 -12.039 1 93.06 148 ALA B N 1
ATOM 2546 C CA . ALA B 1 148 ? 12.453 2.182 -10.727 1 93.06 148 ALA B CA 1
ATOM 2547 C C . ALA B 1 148 ? 13.805 1.479 -10.633 1 93.06 148 ALA B C 1
ATOM 2549 O O . ALA B 1 148 ? 14.43 1.458 -9.57 1 93.06 148 ALA B O 1
ATOM 2550 N N . LEU B 1 149 ? 14.266 1.013 -11.734 1 97.25 149 LEU B N 1
ATOM 2551 C CA . LEU B 1 149 ? 15.398 0.101 -11.703 1 97.25 149 LEU B CA 1
ATOM 2552 C C . LEU B 1 149 ? 16.703 0.841 -12.008 1 97.25 149 LEU B C 1
ATO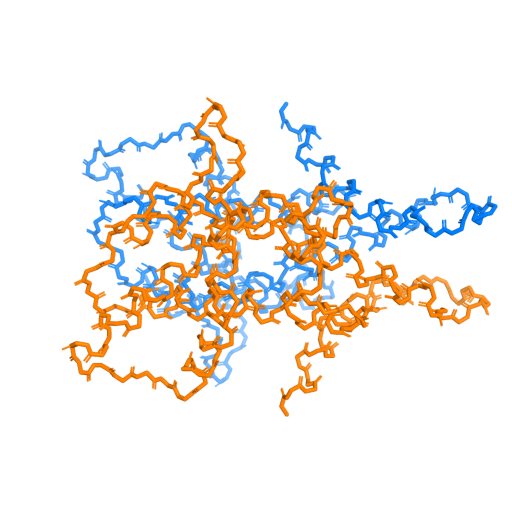M 2554 O O . LEU B 1 149 ? 17.797 0.291 -11.836 1 97.25 149 LEU B O 1
ATOM 2558 N N . ILE B 1 150 ? 16.641 2.09 -12.367 1 96.12 150 ILE B N 1
ATOM 2559 C CA . ILE B 1 150 ? 17.797 2.863 -12.797 1 96.12 150 ILE B CA 1
ATOM 2560 C C . ILE B 1 150 ? 18.844 2.881 -11.68 1 96.12 150 ILE B C 1
ATOM 2562 O O . ILE B 1 150 ? 20.047 2.754 -11.938 1 96.12 150 ILE B O 1
ATOM 2566 N N . LEU B 1 151 ? 18.406 2.984 -10.484 1 96.25 151 LEU B N 1
ATOM 2567 C CA . LEU B 1 151 ? 19.344 3.143 -9.367 1 96.25 151 LEU B CA 1
ATOM 2568 C C . LEU B 1 151 ? 19.516 1.824 -8.625 1 96.25 151 LEU B C 1
ATOM 2570 O O . LEU B 1 151 ? 20.188 1.782 -7.586 1 96.25 151 LEU B O 1
ATOM 2574 N N . GLN B 1 152 ? 18.969 0.747 -9.148 1 97.75 152 GLN B N 1
ATOM 2575 C CA . GLN B 1 152 ? 19 -0.523 -8.43 1 97.75 152 GLN B CA 1
ATOM 2576 C C . GLN B 1 152 ? 20.438 -1.005 -8.234 1 97.75 152 GLN B C 1
ATOM 2578 O O . GLN B 1 152 ? 20.797 -1.493 -7.156 1 97.75 152 GLN B O 1
ATOM 2583 N N . PRO B 1 153 ? 21.375 -0.879 -9.219 1 97.44 153 PRO B N 1
ATOM 2584 C CA . PRO B 1 153 ? 22.75 -1.307 -8.984 1 97.44 153 PRO B CA 1
ATOM 2585 C C . PRO B 1 153 ? 23.422 -0.556 -7.828 1 97.44 153 PRO B C 1
ATOM 2587 O O . PRO B 1 153 ? 24.125 -1.162 -7.016 1 97.44 153 PRO B O 1
ATOM 2590 N N . LYS B 1 154 ? 23.156 0.681 -7.77 1 97.56 154 LYS B N 1
ATOM 2591 C CA . LYS B 1 154 ? 23.703 1.481 -6.676 1 97.56 154 LYS B CA 1
ATOM 2592 C C . LYS B 1 154 ? 23.094 1.076 -5.34 1 97.56 154 LYS B C 1
ATOM 2594 O O . LYS B 1 154 ? 23.797 0.962 -4.336 1 97.56 154 LYS B O 1
ATOM 2599 N N . ILE B 1 155 ? 21.812 0.87 -5.324 1 97.81 155 ILE B N 1
ATOM 2600 C CA . ILE B 1 155 ? 21.094 0.447 -4.129 1 97.81 155 ILE B CA 1
ATOM 2601 C C . ILE B 1 155 ? 21.656 -0.881 -3.629 1 97.81 155 ILE B C 1
ATOM 2603 O O . ILE B 1 155 ? 21.953 -1.031 -2.439 1 97.81 155 ILE B O 1
ATOM 2607 N N . GLU B 1 156 ? 21.859 -1.786 -4.5 1 97.56 156 GLU B N 1
ATOM 2608 C CA . GLU B 1 156 ? 22.391 -3.096 -4.125 1 97.56 156 GLU B CA 1
ATOM 2609 C C . GLU B 1 156 ? 23.812 -2.986 -3.564 1 97.56 156 GLU B C 1
ATOM 2611 O O . GLU B 1 156 ? 24.156 -3.674 -2.604 1 97.56 156 GLU B O 1
ATOM 2616 N N . LYS B 1 157 ? 24.578 -2.164 -4.152 1 97.38 157 LYS B N 1
ATOM 2617 C CA . LYS B 1 157 ? 25.938 -1.963 -3.65 1 97.38 157 LYS B CA 1
ATOM 2618 C C . LYS B 1 157 ? 25.922 -1.465 -2.209 1 97.38 157 LYS B C 1
ATOM 2620 O O . LYS B 1 157 ? 26.703 -1.941 -1.373 1 97.38 157 LYS B O 1
ATOM 2625 N N . ILE B 1 158 ? 25.047 -0.528 -1.914 1 97.5 158 ILE B N 1
ATOM 2626 C CA . ILE B 1 158 ? 24.938 0.014 -0.565 1 97.5 158 ILE B CA 1
ATOM 2627 C C . ILE B 1 158 ? 24.438 -1.074 0.389 1 97.5 158 ILE B C 1
ATOM 2629 O O . ILE B 1 158 ? 25.016 -1.263 1.468 1 97.5 158 ILE B O 1
ATOM 2633 N N . ILE B 1 159 ? 23.375 -1.765 -0.054 1 97.06 159 ILE B N 1
ATOM 2634 C CA . ILE B 1 159 ? 22.75 -2.799 0.757 1 97.06 159 ILE B CA 1
ATOM 2635 C C . ILE B 1 159 ? 23.766 -3.889 1.091 1 97.06 159 ILE B C 1
ATOM 2637 O O . ILE B 1 159 ? 23.859 -4.336 2.236 1 97.06 159 ILE B O 1
ATOM 2641 N N . MET B 1 160 ? 24.531 -4.281 0.13 1 95.5 160 MET B N 1
ATOM 2642 C CA . MET B 1 160 ? 25.484 -5.371 0.325 1 95.5 160 MET B CA 1
ATOM 2643 C C . MET B 1 160 ? 26.609 -4.949 1.275 1 95.5 160 MET B C 1
ATOM 2645 O O . MET B 1 160 ? 27.156 -5.781 2.002 1 95.5 160 MET B O 1
ATOM 2649 N N . LYS B 1 161 ? 26.938 -3.725 1.407 1 94.75 161 LYS B N 1
ATOM 2650 C CA . LYS B 1 161 ? 28 -3.221 2.273 1 94.75 161 LYS B CA 1
ATOM 2651 C C . LYS B 1 161 ? 27.469 -2.918 3.674 1 94.75 161 LYS B C 1
ATOM 2653 O O . LYS B 1 161 ? 28.25 -2.719 4.605 1 94.75 161 LYS B O 1
ATOM 2658 N N . THR B 1 162 ? 26.172 -2.83 3.773 1 92.25 162 THR B N 1
ATOM 2659 C CA . THR B 1 162 ? 25.562 -2.504 5.055 1 92.25 162 THR B CA 1
ATOM 2660 C C . THR B 1 162 ? 25.641 -3.688 6.012 1 92.25 162 THR B C 1
ATOM 2662 O O . THR B 1 162 ? 25.312 -4.816 5.648 1 92.25 162 THR B O 1
ATOM 2665 N N . ASP B 1 163 ? 26.062 -3.373 7.199 1 87.62 163 ASP B N 1
ATOM 2666 C CA . ASP B 1 163 ? 26.125 -4.414 8.219 1 87.62 163 ASP B CA 1
ATOM 2667 C C . ASP B 1 163 ? 24.719 -4.883 8.617 1 87.62 163 ASP B C 1
ATOM 2669 O O . ASP B 1 163 ? 23.812 -4.07 8.75 1 87.62 163 ASP B O 1
ATOM 2673 N N . SER B 1 164 ? 24.547 -6.23 8.664 1 86.06 164 SER B N 1
ATOM 2674 C CA . SER B 1 164 ? 23.281 -6.863 9.055 1 86.06 164 SER B CA 1
ATOM 2675 C C . SER B 1 164 ? 23.516 -8.016 10.016 1 86.06 164 SER B C 1
ATOM 2677 O O . SER B 1 164 ? 23.266 -9.18 9.68 1 86.06 164 SER B O 1
ATOM 2679 N N . PRO B 1 165 ? 23.938 -7.668 11.195 1 82.06 165 PRO B N 1
ATOM 2680 C CA . PRO B 1 165 ? 24.297 -8.742 12.125 1 82.06 165 PRO B CA 1
ATOM 2681 C C . PRO B 1 165 ? 23.109 -9.625 12.492 1 82.06 165 PRO B C 1
ATOM 2683 O O . PRO B 1 165 ? 23.281 -10.82 12.766 1 82.06 165 PRO B O 1
ATOM 2686 N N . LEU B 1 166 ? 21.922 -9.164 12.492 1 86.19 166 LEU B N 1
ATOM 2687 C CA . LEU B 1 166 ? 20.734 -9.93 12.82 1 86.19 166 LEU B CA 1
ATOM 2688 C C . LEU B 1 166 ? 20.078 -10.484 11.562 1 86.19 166 LEU B C 1
ATOM 2690 O O . LEU B 1 166 ? 18.984 -11.047 11.617 1 86.19 166 LEU B O 1
ATOM 2694 N N . ASN B 1 167 ? 20.703 -10.359 10.406 1 87.38 167 ASN B N 1
ATOM 2695 C CA . ASN B 1 167 ? 20.203 -10.844 9.133 1 87.38 167 ASN B CA 1
ATOM 2696 C C . ASN B 1 167 ? 18.812 -10.281 8.828 1 87.38 167 ASN B C 1
ATOM 2698 O O . ASN B 1 167 ? 17.906 -11.016 8.445 1 87.38 167 ASN B O 1
ATOM 2702 N N . ASP B 1 168 ? 18.656 -8.938 9.07 1 89.31 168 ASP B N 1
ATOM 2703 C CA . ASP B 1 168 ? 17.359 -8.289 8.992 1 89.31 168 ASP B CA 1
ATOM 2704 C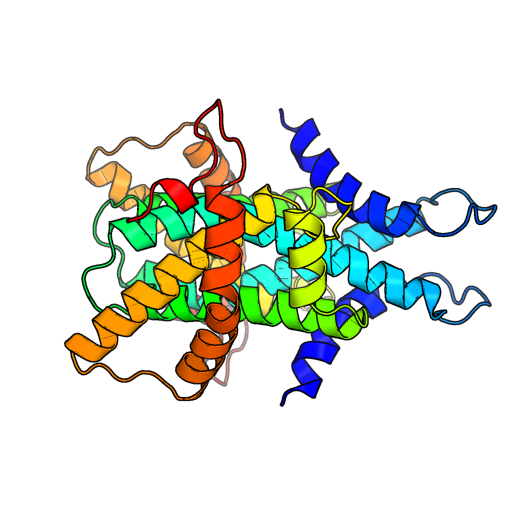 C . ASP B 1 168 ? 17.188 -7.555 7.66 1 89.31 168 ASP B C 1
ATOM 2706 O O . ASP B 1 168 ? 16.141 -6.957 7.406 1 89.31 168 ASP B O 1
ATOM 2710 N N . ILE B 1 169 ? 18.234 -7.609 6.801 1 95.19 169 ILE B N 1
ATOM 2711 C CA . ILE B 1 169 ? 18.125 -7.016 5.473 1 95.19 169 ILE B CA 1
ATOM 2712 C C . ILE B 1 169 ? 17.625 -8.062 4.477 1 95.19 169 ILE B C 1
ATOM 2714 O O . ILE B 1 169 ? 18.359 -8.977 4.113 1 95.19 169 ILE B O 1
ATOM 2718 N N . GLU B 1 170 ? 16.484 -7.867 4.027 1 97 170 GLU B N 1
ATOM 2719 C CA . GLU B 1 170 ? 15.797 -8.883 3.23 1 97 170 GLU B CA 1
ATOM 2720 C C . GLU B 1 170 ? 16.344 -8.922 1.805 1 97 170 GLU B C 1
ATOM 2722 O O . GLU B 1 170 ? 16.422 -9.992 1.194 1 97 170 GLU B O 1
ATOM 2727 N N . CYS B 1 171 ? 16.703 -7.797 1.314 1 97.69 171 CYS B N 1
ATOM 2728 C CA . CYS B 1 171 ? 17.172 -7.723 -0.065 1 97.69 171 CYS B CA 1
ATOM 2729 C C . CYS B 1 171 ? 18.391 -8.602 -0.274 1 97.69 171 CYS B C 1
ATOM 2731 O O . CYS B 1 171 ? 18.562 -9.188 -1.345 1 97.69 171 CYS B O 1
ATOM 2733 N N . LYS B 1 172 ? 19.219 -8.812 0.704 1 96 172 LYS B N 1
ATOM 2734 C CA . LYS B 1 172 ? 20.422 -9.617 0.629 1 96 172 LYS B CA 1
ATOM 2735 C C . LYS B 1 172 ? 20.094 -11.094 0.437 1 96 172 LYS B C 1
ATOM 2737 O O . LYS B 1 172 ? 20.922 -11.867 -0.053 1 96 172 LYS B O 1
ATOM 2742 N N . LYS B 1 173 ? 18.984 -11.406 0.789 1 95.31 173 LYS B N 1
ATOM 2743 C CA . LYS B 1 173 ? 18.594 -12.812 0.784 1 95.31 173 LYS B CA 1
ATOM 2744 C C . LYS B 1 173 ? 17.969 -13.203 -0.551 1 95.31 173 LYS B C 1
ATOM 2746 O O . LYS B 1 173 ? 17.734 -14.391 -0.809 1 95.31 173 LYS B O 1
ATOM 2751 N N . LEU B 1 174 ? 17.625 -12.203 -1.33 1 95.81 174 LEU B N 1
ATOM 2752 C CA . LEU B 1 174 ? 16.953 -12.461 -2.6 1 95.81 174 LEU B CA 1
ATOM 2753 C C . LEU B 1 174 ? 17.953 -12.531 -3.742 1 95.81 174 LEU B C 1
ATOM 2755 O O . LEU B 1 174 ? 18.703 -11.578 -3.99 1 95.81 174 LEU B O 1
ATOM 2759 N N . ILE B 1 175 ? 18.25 -13.797 -4.32 1 81.62 175 ILE B N 1
ATOM 2760 C CA . ILE B 1 175 ? 19.266 -14.047 -5.344 1 81.62 175 ILE B CA 1
ATOM 2761 C C . ILE B 1 175 ? 18.594 -14.219 -6.703 1 81.62 175 ILE B C 1
ATOM 2763 O O . ILE B 1 175 ? 17.516 -14.805 -6.805 1 81.62 175 ILE B O 1
#

Solvent-accessible surface area (backbone atoms only — not comparable to full-atom values): 19369 Å² total; per-residue (Å²): 121,76,63,59,58,54,41,49,59,47,42,44,52,45,46,34,61,50,69,50,68,89,52,88,71,68,89,42,72,66,53,51,52,32,46,44,52,33,49,48,53,52,51,36,50,50,35,49,65,41,29,62,32,30,47,32,40,47,75,65,65,83,70,92,45,66,38,56,52,33,48,43,51,46,50,34,46,56,44,49,52,53,53,49,39,30,52,74,67,72,40,56,64,71,59,40,50,51,26,49,64,70,73,43,90,42,88,70,50,70,64,36,50,33,19,50,48,29,40,44,52,26,46,54,53,50,53,50,51,30,54,75,70,69,46,86,71,54,69,65,58,51,51,37,45,49,61,56,47,68,53,43,67,61,50,49,53,43,56,72,70,48,88,51,93,81,68,76,56,62,39,80,73,63,131,122,77,60,57,59,54,43,49,58,47,42,46,57,44,46,35,60,50,70,50,70,87,52,87,70,66,91,42,72,68,53,51,51,28,49,43,51,31,49,47,52,53,51,36,50,50,36,49,66,40,30,63,32,30,48,30,40,48,75,64,63,80,70,90,44,64,37,55,52,33,49,45,54,46,50,34,47,55,44,49,51,51,52,51,40,31,53,74,67,73,41,57,64,71,58,39,49,51,26,49,65,70,72,44,90,42,90,72,48,70,63,35,49,34,19,50,46,28,38,43,52,28,46,54,53,50,52,51,50,29,56,76,69,70,45,88,70,54,69,66,59,51,53,38,45,51,62,57,46,68,53,43,69,60,50,47,56,44,55,71,69,47,87,49,93,82,68,76,55,62,38,80,72,63,129

Secondary structure (DSSP, 8-state):
-HHHHHHHHHHHHHHHHHSS---SS---HHHHHHHHHHHHHHHHHHHHHHHHHHHHHHHH--S--HHHHHHHHHHHHHHHHHHHHHHHTT--HHHHHHHHHTT---SS-HHHHHHHHHHHHHHHHHHHHHHHTT----HHHHHHHHHHHTTHHHHHHHHHHS--TT---SGGG--/-HHHHHHHHHHHHHHHHHSS---SS---HHHHHHHHHHHHHHHHHHHHHHHHHHHHHHHH--S--HHHHHHHHHHHHHHHHHHHHHHHTT--HHHHHHHHHTT---SS-HHHHHHHHHHHHHHHHHHHHHHHTT----HHHHHHHHHHHTTHHHHHHHHHHS--TT---SGGG--

Organism: Acinetobacter baumannii (strain ATCC 19606 / DSM 30007 / JCM 6841 / CCUG 19606 / CIP 70.34 / NBRC 109757 / NCIMB 12457 / NCTC 12156 / 81) (NCBI:txid575584)

Nearest PDB structures (foldseek):
  8ga7-assembly1_A  TM=2.827E-01  e=6.328E+00  synthetic construct
  7q83-assembly1_B  TM=2.459E-01  e=7.920E-01  Saccharomyces cerevisiae S288C
  8ga7-assembly1_A  TM=2.829E-01  e=6.016E+00  synthetic construct

Sequence (350 aa):
MKSKLCIILLSLLTVACSQVRPQKHGITEADITQAYEASLYAQFNQLYYTKSLYKAAYNEVNKVTQTNDQLLSYATFLMYAVNTTYDSLDIKLNDDLDLIASGQKSKMSIDALDSLCVSNKYIEKYIKLKEKNGSEISAKAKELSKEALILQPKIEKIIMKTDSPLNDIECKKLIMKSKLCIILLSLLTVACSQVRPQKHGITEADITQAYEASLYAQFNQLYYTKSLYKAAYNEVNKVTQTNDQLLSYATFLMYAVNTTYDSLDIKLNDDLDLIASGQKSKMSIDALDSLCVSNKYIEKYIKLKEKNGSEISAKAKELSKEALILQPKIEKIIMKTDSPLNDIECKKLI

pLDDT: mean 83.83, std 21.44, range [22.02, 98.75]

Radius of gyration: 20.59 Å; Cα contacts (8 Å, |Δi|>4): 331; chains: 2; bounding box: 57×62×46 Å